Protein AF-A0A5C6Y925-F1 (afdb_monomer_lite)

Radius of gyration: 19.57 Å; chains: 1; bounding box: 47×39×57 Å

Structure (mmCIF, N/CA/C/O backbone):
data_AF-A0A5C6Y925-F1
#
_entry.id   AF-A0A5C6Y925-F1
#
loop_
_atom_site.group_PDB
_atom_site.id
_atom_site.type_symbol
_atom_site.label_atom_id
_atom_site.label_alt_id
_atom_site.label_comp_id
_atom_site.label_asym_id
_atom_site.label_entity_id
_atom_site.label_seq_id
_atom_site.pdbx_PDB_ins_code
_atom_site.Cartn_x
_atom_site.Cartn_y
_atom_site.Cartn_z
_atom_site.occupancy
_atom_site.B_iso_or_equiv
_atom_site.auth_seq_id
_atom_site.auth_comp_id
_atom_site.auth_asym_id
_atom_site.auth_atom_id
_atom_site.pdbx_PDB_model_num
ATOM 1 N N . MET A 1 1 ? 27.849 8.949 12.635 1.00 34.44 1 MET A N 1
ATOM 2 C CA . MET A 1 1 ? 26.611 9.056 13.435 1.00 34.44 1 MET A CA 1
ATOM 3 C C . MET A 1 1 ? 25.754 7.867 13.040 1.00 34.44 1 MET A C 1
ATOM 5 O O . MET A 1 1 ? 25.429 7.765 11.866 1.00 34.44 1 MET A O 1
ATOM 9 N N . ILE A 1 2 ? 25.507 6.914 13.940 1.00 34.34 2 ILE A N 1
ATOM 10 C CA . ILE A 1 2 ? 24.530 5.847 13.673 1.00 34.34 2 ILE A CA 1
ATOM 11 C C . ILE A 1 2 ? 23.172 6.556 13.654 1.00 34.34 2 ILE A C 1
ATOM 13 O O . ILE A 1 2 ? 22.885 7.240 14.639 1.00 34.34 2 ILE A O 1
ATOM 17 N N . PRO A 1 3 ? 22.381 6.500 12.568 1.00 40.44 3 PRO A N 1
ATOM 18 C CA . PRO A 1 3 ? 21.061 7.107 12.570 1.00 40.44 3 PRO A CA 1
ATOM 19 C C . PRO A 1 3 ? 20.271 6.471 13.708 1.00 40.44 3 PRO A C 1
ATOM 21 O O . PRO A 1 3 ? 20.104 5.251 13.744 1.00 40.44 3 PRO A O 1
ATOM 24 N N . THR A 1 4 ? 19.841 7.276 14.674 1.00 45.25 4 THR A N 1
ATOM 25 C CA . THR A 1 4 ? 18.866 6.835 15.662 1.00 45.25 4 THR A CA 1
ATOM 26 C C . THR A 1 4 ? 17.659 6.350 14.870 1.00 45.25 4 THR A C 1
ATOM 28 O O . THR A 1 4 ? 17.092 7.132 14.108 1.00 45.25 4 THR A O 1
ATOM 31 N N . LEU A 1 5 ? 17.312 5.065 14.988 1.00 54.81 5 LEU A N 1
ATOM 32 C CA . LEU A 1 5 ? 16.073 4.535 14.424 1.00 54.81 5 LEU A CA 1
ATOM 33 C C . LEU A 1 5 ? 14.945 5.476 14.853 1.00 54.81 5 LEU A C 1
ATOM 35 O O . LEU A 1 5 ? 14.727 5.663 16.053 1.00 54.81 5 LEU A O 1
ATOM 39 N N . LEU A 1 6 ? 14.298 6.123 13.883 1.00 67.50 6 LEU A N 1
ATOM 40 C CA . LEU A 1 6 ? 13.133 6.960 14.137 1.00 67.50 6 LEU A CA 1
ATOM 41 C C . LEU A 1 6 ? 12.080 6.068 14.791 1.00 67.50 6 LEU A C 1
ATOM 43 O O . LEU A 1 6 ? 11.523 5.171 14.166 1.00 67.50 6 LEU A O 1
ATOM 47 N N . HIS A 1 7 ? 11.880 6.264 16.090 1.00 86.12 7 HIS A N 1
ATOM 48 C CA . HIS A 1 7 ? 10.881 5.533 16.846 1.00 86.12 7 HIS A CA 1
ATOM 49 C C . HIS A 1 7 ? 9.518 6.158 16.556 1.00 86.12 7 HIS A C 1
ATOM 51 O O . HIS A 1 7 ? 9.318 7.353 16.804 1.00 86.12 7 HIS A O 1
ATOM 57 N N . PHE A 1 8 ? 8.569 5.365 16.061 1.00 94.44 8 PHE A N 1
ATOM 58 C CA . PHE A 1 8 ? 7.214 5.847 15.837 1.00 94.44 8 PHE A CA 1
ATOM 59 C C . PHE A 1 8 ? 6.566 6.182 17.186 1.00 94.44 8 PHE A C 1
ATOM 61 O O . PHE A 1 8 ? 6.476 5.352 18.093 1.00 94.44 8 PHE A O 1
ATOM 68 N N . LYS A 1 9 ? 6.139 7.431 17.364 1.00 96.94 9 LYS A N 1
ATOM 69 C CA . LYS A 1 9 ? 5.464 7.887 18.578 1.00 96.94 9 LYS A CA 1
ATOM 70 C C . LYS A 1 9 ? 3.968 7.684 18.400 1.00 96.94 9 LYS A C 1
ATOM 72 O O . LYS A 1 9 ? 3.290 8.518 17.803 1.00 96.94 9 LYS A O 1
ATOM 77 N N . GLU A 1 10 ? 3.445 6.587 18.931 1.00 98.00 10 GLU A N 1
ATOM 78 C CA . GLU A 1 10 ? 1.999 6.382 18.956 1.00 98.00 10 GLU A CA 1
ATOM 79 C C . GLU A 1 10 ? 1.272 7.468 19.757 1.00 98.00 10 GLU A C 1
ATOM 81 O O . GLU A 1 10 ? 1.785 8.018 20.734 1.00 98.00 10 GLU A O 1
ATOM 86 N N . THR A 1 11 ? 0.021 7.718 19.382 1.00 98.25 11 THR A N 1
ATOM 87 C CA . THR A 1 11 ? -0.899 8.603 20.098 1.00 98.25 11 THR A CA 1
ATOM 88 C C . THR A 1 11 ? -2.202 7.871 20.410 1.00 98.25 11 THR A C 1
ATOM 90 O O . THR A 1 11 ? -2.318 6.651 20.248 1.00 98.25 11 THR A O 1
ATOM 93 N N . LYS A 1 12 ? -3.214 8.606 20.886 1.00 97.81 12 LYS A N 1
ATOM 94 C CA . LYS A 1 12 ? -4.564 8.062 21.053 1.00 97.81 12 LYS A CA 1
ATOM 95 C C . LYS A 1 12 ? -5.137 7.570 19.724 1.00 97.81 12 LYS A C 1
ATOM 97 O O . LYS A 1 12 ? -5.716 6.498 19.699 1.00 97.81 12 LYS A O 1
ATOM 102 N N . PHE A 1 13 ? -4.995 8.329 18.641 1.00 98.38 13 PHE A N 1
ATOM 103 C CA . PHE A 1 13 ? -5.657 8.006 17.374 1.00 98.38 13 PHE A CA 1
ATOM 104 C C . PHE A 1 13 ? -4.731 7.404 16.326 1.00 98.38 13 PHE A C 1
ATOM 106 O O . PHE A 1 13 ? -5.233 6.800 15.386 1.00 98.38 13 PHE A O 1
ATOM 113 N N . VAL A 1 14 ? -3.416 7.536 16.479 1.00 98.50 14 VAL A N 1
ATOM 114 C CA . VAL A 1 14 ? -2.447 7.018 15.514 1.00 98.50 14 VAL A CA 1
ATOM 115 C C . VAL A 1 14 ? -1.598 5.938 16.163 1.00 98.50 14 VAL A C 1
ATOM 117 O O . VAL A 1 14 ? -0.964 6.166 17.194 1.00 98.50 14 VAL A O 1
ATOM 120 N N . LYS A 1 15 ? -1.610 4.758 15.550 1.00 98.44 15 LYS A N 1
ATOM 121 C CA . LYS A 1 15 ? -0.908 3.549 15.979 1.00 98.44 15 LYS A CA 1
ATOM 122 C C . LYS A 1 15 ? 0.076 3.098 14.917 1.00 98.44 15 LYS A C 1
ATOM 124 O O . LYS A 1 15 ? -0.128 3.389 13.740 1.00 98.44 15 LYS A O 1
ATOM 129 N N . GLU A 1 16 ? 1.106 2.378 15.328 1.00 98.12 16 GLU A N 1
ATOM 130 C CA . GLU A 1 16 ? 1.994 1.680 14.407 1.00 98.12 16 GLU A CA 1
ATOM 131 C C . GLU A 1 16 ? 1.624 0.198 14.396 1.00 98.12 16 GLU A C 1
ATOM 133 O O . GLU A 1 16 ? 1.417 -0.416 15.442 1.00 98.12 16 GLU A O 1
ATOM 138 N N . LEU A 1 17 ? 1.539 -0.392 13.207 1.00 98.25 17 LEU A N 1
ATOM 139 C CA . LEU A 1 17 ? 1.464 -1.837 13.064 1.00 98.25 17 LEU A CA 1
ATOM 140 C C . LEU A 1 17 ? 2.644 -2.306 12.225 1.00 98.25 17 LEU A C 1
ATOM 142 O O . LEU A 1 17 ? 2.700 -2.023 11.034 1.00 98.25 17 LEU A O 1
ATOM 146 N N . LYS A 1 18 ? 3.546 -3.058 12.854 1.00 97.50 18 LYS A N 1
ATOM 147 C CA . LYS A 1 18 ? 4.610 -3.803 12.177 1.00 97.50 18 LYS A CA 1
ATOM 148 C C . LYS A 1 18 ? 4.251 -5.277 12.191 1.00 97.50 18 LYS A C 1
ATOM 150 O O . LYS A 1 18 ? 4.294 -5.906 13.249 1.00 97.50 18 LYS A O 1
ATOM 155 N N . ALA A 1 19 ? 3.843 -5.821 11.052 1.00 98.06 19 ALA A N 1
ATOM 156 C CA . ALA A 1 19 ? 3.494 -7.230 10.927 1.00 98.06 19 ALA A CA 1
ATOM 157 C C . ALA A 1 19 ? 4.725 -8.029 10.485 1.00 98.06 19 ALA A C 1
ATOM 159 O O . ALA A 1 19 ? 5.179 -7.831 9.360 1.00 98.06 19 ALA A O 1
ATOM 160 N N . PRO A 1 20 ? 5.274 -8.940 11.309 1.00 98.38 20 PRO A N 1
ATOM 161 C CA . PRO A 1 20 ? 6.302 -9.865 10.848 1.00 98.38 20 PRO A CA 1
ATOM 162 C C . PRO A 1 20 ? 5.788 -10.690 9.671 1.00 98.38 20 PRO A C 1
ATOM 164 O O . PRO A 1 20 ? 4.695 -11.251 9.745 1.00 98.38 20 PRO A O 1
ATOM 167 N N . SER A 1 21 ? 6.586 -10.773 8.609 1.00 98.50 21 SER A N 1
ATOM 168 C CA . SER A 1 21 ? 6.225 -11.495 7.393 1.00 98.50 21 SER A CA 1
ATOM 169 C C . SER A 1 21 ? 7.104 -12.722 7.220 1.00 98.50 21 SER A C 1
ATOM 171 O O . SER A 1 21 ? 8.317 -12.602 7.028 1.00 98.50 21 SER A O 1
ATOM 173 N N . ALA A 1 22 ? 6.513 -13.915 7.293 1.00 98.62 22 ALA A N 1
ATOM 174 C CA . ALA A 1 22 ? 7.254 -15.160 7.118 1.00 98.62 22 ALA A CA 1
ATOM 175 C C . ALA A 1 22 ? 7.680 -15.333 5.654 1.00 98.62 22 ALA A C 1
ATOM 177 O O . ALA A 1 22 ? 8.840 -15.651 5.387 1.00 98.62 22 ALA A O 1
ATOM 178 N N . SER A 1 23 ? 6.768 -15.050 4.721 1.00 98.31 23 SER A N 1
ATOM 179 C CA . SER A 1 23 ? 7.007 -15.119 3.277 1.00 98.31 23 SER A CA 1
ATOM 180 C C . SER A 1 23 ? 8.121 -14.169 2.813 1.00 98.31 23 SER A C 1
ATOM 182 O O . SER A 1 23 ? 9.070 -14.610 2.158 1.00 98.31 23 SER A O 1
ATOM 184 N N . LEU A 1 24 ? 8.091 -12.892 3.218 1.00 98.25 24 LEU A N 1
ATOM 185 C CA . LEU A 1 24 ? 9.171 -11.951 2.901 1.00 98.25 24 LEU A CA 1
ATOM 186 C C . LEU A 1 24 ? 10.465 -12.315 3.628 1.00 98.25 24 LEU A C 1
ATOM 188 O O . LEU A 1 24 ? 11.538 -12.209 3.036 1.00 98.25 24 LEU A O 1
ATOM 192 N N . SER A 1 25 ? 10.396 -12.771 4.884 1.00 98.44 25 SER A N 1
ATOM 193 C CA . SER A 1 25 ? 11.609 -13.143 5.622 1.00 98.44 25 SER A CA 1
ATOM 194 C C . SER A 1 25 ? 12.330 -14.330 4.986 1.00 98.44 25 SER A C 1
ATOM 196 O O . SER A 1 25 ? 13.559 -14.345 4.914 1.00 98.44 25 SER A O 1
ATOM 198 N N . GLN A 1 26 ? 11.574 -15.314 4.495 1.00 98.31 26 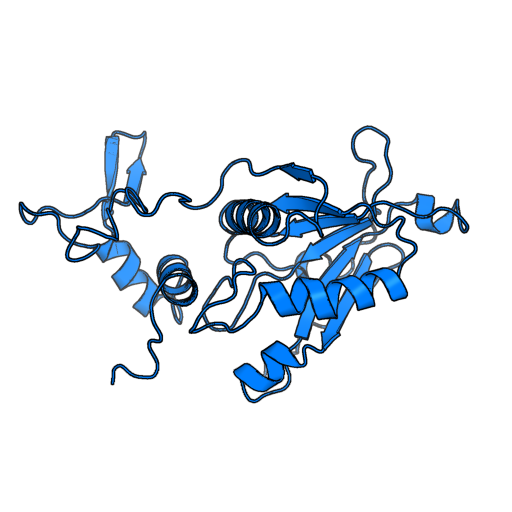GLN A N 1
ATOM 199 C CA . GLN A 1 26 ? 12.115 -16.455 3.766 1.00 98.31 26 GLN A CA 1
ATOM 200 C C . GLN A 1 26 ? 12.775 -16.014 2.457 1.00 98.31 26 GLN A C 1
ATOM 202 O O . GLN A 1 26 ? 13.893 -16.441 2.168 1.00 98.31 26 GLN A O 1
ATOM 207 N N . PHE A 1 27 ? 12.110 -15.146 1.690 1.00 97.25 27 PHE A N 1
ATOM 208 C CA . PHE A 1 27 ? 12.634 -14.631 0.426 1.00 97.25 27 PHE A CA 1
ATOM 209 C C . PHE A 1 27 ? 13.934 -13.834 0.630 1.00 97.25 27 PHE A C 1
ATOM 211 O O . PHE A 1 27 ? 14.950 -14.115 -0.005 1.00 97.25 27 PHE A O 1
ATOM 218 N N . HIS A 1 28 ? 13.934 -12.887 1.573 1.00 95.94 28 HIS A N 1
ATOM 219 C CA . HIS A 1 28 ? 15.063 -11.982 1.830 1.00 95.94 28 HIS A CA 1
ATOM 220 C C . HIS A 1 28 ? 16.149 -12.577 2.737 1.00 95.94 28 HIS A C 1
ATOM 222 O O . HIS A 1 28 ? 17.182 -11.941 2.953 1.00 95.94 28 HIS A O 1
ATOM 228 N N . LYS A 1 29 ? 15.931 -13.779 3.292 1.00 97.38 29 LYS A N 1
ATOM 229 C CA . LYS A 1 29 ? 16.828 -14.467 4.244 1.00 97.38 29 LYS A CA 1
ATOM 230 C C . LYS A 1 29 ? 17.205 -13.610 5.461 1.00 97.38 29 LYS A C 1
ATOM 232 O O . LYS A 1 29 ? 18.296 -13.738 6.016 1.00 97.38 29 LYS A O 1
ATOM 237 N N . LYS A 1 30 ? 16.301 -12.727 5.878 1.00 96.75 30 LYS A N 1
ATOM 238 C CA . LYS A 1 30 ? 16.427 -11.859 7.056 1.00 96.75 30 LYS A CA 1
ATOM 239 C C . LYS A 1 30 ? 15.032 -11.540 7.592 1.00 96.75 30 LYS A C 1
ATOM 241 O O . LYS A 1 30 ? 14.090 -11.602 6.811 1.00 96.75 30 LYS A O 1
ATOM 246 N N . PRO A 1 31 ? 14.869 -11.182 8.875 1.00 97.88 31 PRO A N 1
ATOM 247 C CA . PRO A 1 31 ? 13.576 -10.745 9.387 1.00 97.88 31 PRO A CA 1
ATOM 248 C C . PRO A 1 31 ? 13.039 -9.550 8.593 1.00 97.88 31 PRO A C 1
ATOM 250 O O . PRO A 1 31 ? 13.728 -8.540 8.447 1.00 97.88 31 PRO A O 1
ATOM 253 N N . MET A 1 32 ? 11.816 -9.687 8.092 1.00 97.94 32 MET A N 1
ATOM 254 C CA . MET A 1 32 ? 11.089 -8.673 7.335 1.00 97.94 32 MET A CA 1
ATOM 255 C C . MET A 1 32 ? 9.727 -8.422 7.973 1.00 97.94 32 MET A C 1
ATOM 257 O O . MET A 1 32 ? 9.126 -9.319 8.574 1.00 97.94 32 MET A O 1
ATOM 261 N N . THR A 1 33 ? 9.226 -7.205 7.803 1.00 97.62 33 THR A N 1
ATOM 262 C CA . THR A 1 33 ? 7.894 -6.799 8.240 1.00 97.62 33 THR A CA 1
ATOM 263 C C . THR A 1 33 ? 7.164 -6.061 7.124 1.00 97.62 33 THR A C 1
ATOM 265 O O . THR A 1 33 ? 7.788 -5.502 6.222 1.00 97.62 33 THR A O 1
ATOM 268 N N . VAL A 1 34 ? 5.835 -6.082 7.193 1.00 98.06 34 VAL A N 1
ATOM 269 C CA . VAL A 1 34 ? 4.962 -5.139 6.491 1.00 98.06 34 VAL A CA 1
ATOM 270 C C . VAL A 1 34 ? 4.497 -4.121 7.523 1.00 98.06 34 VAL A C 1
ATOM 272 O O . VAL A 1 34 ? 3.875 -4.490 8.525 1.00 98.06 34 VAL A O 1
ATOM 275 N N . ASP A 1 35 ? 4.818 -2.855 7.287 1.00 97.31 35 ASP A N 1
ATOM 276 C CA . ASP A 1 35 ? 4.634 -1.783 8.259 1.00 97.31 35 ASP A CA 1
ATOM 277 C C . ASP A 1 35 ? 3.528 -0.814 7.815 1.00 97.31 35 ASP A C 1
ATOM 279 O O . ASP A 1 35 ? 3.270 -0.625 6.624 1.00 97.31 35 ASP A O 1
ATOM 283 N N . ALA A 1 36 ? 2.841 -0.205 8.783 1.00 98.31 36 ALA A N 1
ATOM 284 C CA . ALA A 1 36 ? 1.812 0.791 8.515 1.00 98.31 36 ALA A CA 1
ATOM 285 C C . ALA A 1 36 ? 1.555 1.731 9.698 1.00 98.31 36 ALA A C 1
ATOM 287 O O . ALA A 1 36 ? 1.664 1.343 10.865 1.00 98.31 36 ALA A O 1
ATOM 288 N N . ALA A 1 37 ? 1.066 2.936 9.390 1.00 98.44 37 ALA A N 1
ATOM 289 C CA . ALA A 1 37 ? 0.350 3.765 10.358 1.00 98.44 37 ALA A CA 1
ATOM 290 C C . ALA A 1 37 ? -1.149 3.437 10.316 1.00 98.44 37 ALA A C 1
ATOM 292 O O . ALA A 1 37 ? -1.773 3.462 9.255 1.00 98.44 37 ALA A O 1
ATOM 293 N N . VAL A 1 38 ? -1.755 3.194 11.476 1.00 98.75 38 VAL A N 1
ATOM 294 C CA . VAL A 1 38 ? -3.198 2.978 11.630 1.00 98.75 38 VAL A CA 1
ATOM 295 C C . VAL A 1 38 ? -3.813 4.204 12.298 1.00 98.75 38 VAL A C 1
ATOM 297 O O . VAL A 1 38 ? -3.539 4.496 13.461 1.00 98.75 38 VAL A O 1
ATOM 300 N N . ILE A 1 39 ? -4.654 4.929 11.562 1.00 98.62 39 ILE A N 1
ATOM 301 C CA . ILE A 1 39 ? -5.323 6.149 12.008 1.00 98.62 39 ILE A CA 1
ATOM 302 C C . ILE A 1 39 ? -6.792 5.835 12.289 1.00 98.62 39 ILE A C 1
ATOM 304 O O . ILE A 1 39 ? -7.583 5.513 11.396 1.00 98.62 39 ILE A O 1
ATOM 308 N N . LEU A 1 40 ? -7.158 5.949 13.559 1.00 98.62 40 LEU A N 1
ATOM 309 C CA . LEU A 1 40 ? -8.472 5.615 14.080 1.00 98.62 40 LEU A CA 1
ATOM 310 C C . LEU A 1 40 ? -9.429 6.811 13.968 1.00 98.62 40 LEU A C 1
ATOM 312 O O . LEU A 1 40 ? -9.032 7.952 14.231 1.00 98.62 40 LEU A O 1
ATOM 316 N N . PRO A 1 41 ? -10.705 6.577 13.620 1.00 98.06 41 PRO A N 1
ATOM 317 C CA . PRO A 1 41 ? -11.727 7.611 13.693 1.00 98.06 41 PRO A CA 1
ATOM 318 C C . PRO A 1 41 ? -12.058 7.928 15.160 1.00 98.06 41 PRO A C 1
ATOM 320 O O . PRO A 1 41 ? -11.861 7.093 16.050 1.00 98.06 41 PRO A O 1
ATOM 323 N N . LYS A 1 42 ? -12.610 9.116 15.438 1.00 97.19 42 LYS A N 1
ATOM 324 C CA . LYS A 1 42 ? -12.990 9.507 16.813 1.00 97.19 42 LYS A CA 1
ATOM 325 C C . LYS A 1 42 ? -13.991 8.523 17.436 1.00 97.19 42 LYS A C 1
ATOM 327 O O . LYS A 1 42 ? -13.908 8.209 18.625 1.00 97.19 42 LYS A O 1
ATOM 332 N N . GLU A 1 43 ? -14.867 7.973 16.597 1.00 97.25 43 GLU A N 1
ATOM 333 C CA . GLU A 1 43 ? -15.909 7.004 16.921 1.00 97.25 43 GLU A CA 1
ATOM 334 C C . GLU A 1 43 ? -15.331 5.695 17.460 1.00 97.25 43 GLU A C 1
ATOM 336 O O . GLU A 1 43 ? -16.001 4.986 18.206 1.00 97.25 43 GLU A O 1
ATOM 341 N N . TYR A 1 44 ? -14.057 5.395 17.184 1.00 98.06 44 TYR A N 1
ATOM 342 C CA . TYR A 1 44 ? -13.385 4.241 17.774 1.00 98.06 44 TYR A CA 1
ATOM 343 C C . TYR A 1 44 ? -13.331 4.314 19.310 1.00 98.06 44 TYR A C 1
ATOM 345 O O . TYR A 1 44 ? -13.248 3.284 19.973 1.00 98.06 44 TYR A O 1
ATOM 353 N N . TYR A 1 45 ? -13.402 5.501 19.911 1.00 97.31 45 TYR A N 1
ATOM 354 C CA . TYR A 1 45 ? -13.408 5.641 21.371 1.00 97.31 45 TYR A CA 1
ATOM 355 C C . TYR A 1 45 ? -14.783 5.982 21.941 1.00 97.31 45 TYR A C 1
ATOM 357 O O . TYR A 1 45 ? -15.061 5.619 23.080 1.00 97.31 45 TYR A O 1
ATOM 365 N N . THR A 1 46 ? -15.651 6.642 21.172 1.00 97.31 46 THR A N 1
ATOM 366 C CA . THR A 1 46 ? -17.011 6.975 21.626 1.00 97.31 46 THR A CA 1
ATOM 367 C C . THR A 1 46 ? -18.016 5.844 21.385 1.00 97.31 46 THR A C 1
ATOM 369 O O . THR A 1 46 ? -19.035 5.791 22.064 1.00 97.31 46 THR A O 1
ATOM 372 N N . GLU A 1 47 ? -17.729 4.908 20.471 1.00 97.31 47 GLU A N 1
ATOM 373 C CA . GLU A 1 47 ? -18.602 3.784 20.101 1.00 97.31 47 GLU A CA 1
ATOM 374 C C . GLU A 1 47 ? -17.853 2.435 20.239 1.00 97.31 47 GLU A C 1
ATOM 376 O O . GLU A 1 47 ? -17.470 1.805 19.247 1.00 97.31 47 GLU A O 1
ATOM 381 N N . PRO A 1 48 ? -17.629 1.933 21.470 1.00 96.31 48 PRO A N 1
ATOM 382 C CA . PRO A 1 48 ? -16.691 0.833 21.737 1.00 96.31 48 PRO A CA 1
ATOM 383 C C . PRO A 1 48 ? -17.100 -0.524 21.142 1.00 96.31 48 PRO A C 1
ATOM 385 O O . PRO A 1 48 ? -16.257 -1.406 20.995 1.00 96.31 48 PRO A O 1
ATOM 388 N N . LYS A 1 49 ? -18.379 -0.707 20.790 1.00 97.81 49 LYS A N 1
ATOM 389 C CA . LYS A 1 49 ? -18.887 -1.930 20.142 1.00 97.81 49 LYS A CA 1
ATOM 390 C C . LYS A 1 49 ? -18.892 -1.847 18.615 1.00 97.81 49 LYS A C 1
ATOM 392 O O . LYS A 1 49 ? -19.073 -2.872 17.960 1.00 97.81 49 LYS A O 1
ATOM 397 N N . ARG A 1 50 ? -18.723 -0.652 18.040 1.00 97.94 50 ARG A N 1
ATOM 398 C CA . ARG A 1 50 ? -18.761 -0.476 16.590 1.00 97.94 50 ARG A CA 1
ATOM 399 C C . ARG A 1 50 ? -17.520 -1.086 15.949 1.00 97.94 50 ARG A C 1
ATOM 401 O O . ARG A 1 50 ? -16.404 -0.966 16.464 1.00 97.94 50 ARG A O 1
ATOM 408 N N . LYS A 1 51 ? -17.764 -1.732 14.813 1.00 98.38 51 LYS A N 1
ATOM 409 C CA . LYS A 1 51 ? -16.767 -2.223 13.866 1.00 98.38 51 LYS A CA 1
ATOM 410 C C . LYS A 1 51 ? -16.741 -1.295 12.652 1.00 98.38 51 LYS A C 1
ATOM 412 O O . LYS A 1 51 ? -17.793 -0.807 12.238 1.00 98.38 51 LYS A O 1
ATOM 417 N N . PHE A 1 52 ? -15.559 -1.055 12.101 1.00 98.38 52 PHE A N 1
ATOM 418 C CA . PHE A 1 52 ? -15.331 -0.051 11.061 1.00 98.38 52 PHE A CA 1
ATOM 419 C C . PHE A 1 52 ? -14.801 -0.689 9.771 1.00 98.38 52 PHE A C 1
ATOM 421 O O . PHE A 1 52 ? -14.069 -1.676 9.850 1.00 98.38 52 PHE A O 1
ATOM 428 N N . PRO A 1 53 ? -15.130 -0.143 8.590 1.00 97.75 53 PRO A N 1
ATOM 429 C CA . PRO A 1 53 ? -14.418 -0.493 7.366 1.00 97.75 53 PRO A CA 1
ATOM 430 C C . PRO A 1 53 ? -12.972 0.011 7.427 1.00 97.75 53 PRO A C 1
ATOM 432 O O . PRO A 1 53 ? -12.649 0.942 8.180 1.00 97.75 53 PRO A O 1
ATOM 435 N N . ILE A 1 54 ? -12.119 -0.598 6.612 1.00 98.44 54 ILE A N 1
ATOM 436 C CA . ILE A 1 54 ? -10.710 -0.244 6.473 1.00 98.44 54 ILE A CA 1
ATOM 437 C C . ILE A 1 54 ? -10.518 0.482 5.146 1.00 98.44 54 ILE A C 1
ATOM 439 O O . ILE A 1 54 ? -10.950 -0.008 4.107 1.00 98.44 54 ILE A O 1
ATOM 443 N N . LEU A 1 55 ? -9.848 1.630 5.179 1.00 97.94 55 LEU A N 1
ATOM 444 C CA . LEU A 1 55 ? -9.328 2.310 4.000 1.00 97.94 55 LEU A CA 1
ATOM 445 C C . LEU A 1 55 ? -7.810 2.158 3.975 1.00 97.94 55 LEU A C 1
ATOM 447 O O . LEU A 1 55 ? -7.115 2.828 4.740 1.00 97.94 55 LEU A O 1
ATOM 451 N N . PHE A 1 56 ? -7.301 1.317 3.085 1.00 98.25 56 PHE A N 1
ATOM 452 C CA . PHE A 1 56 ? -5.877 1.262 2.792 1.00 98.25 56 PHE A CA 1
ATOM 453 C C . PHE A 1 56 ? -5.497 2.447 1.907 1.00 98.25 56 PHE A C 1
ATOM 455 O O . PHE A 1 56 ? -6.123 2.703 0.878 1.00 98.25 56 PHE A O 1
ATOM 462 N N . THR A 1 57 ? -4.486 3.188 2.343 1.00 97.19 57 THR A N 1
ATOM 463 C CA . THR A 1 57 ? -3.883 4.305 1.622 1.00 97.19 57 THR A CA 1
ATOM 464 C C . THR A 1 57 ? -2.424 3.971 1.351 1.00 97.19 57 THR A C 1
ATOM 466 O O . THR A 1 57 ? -1.694 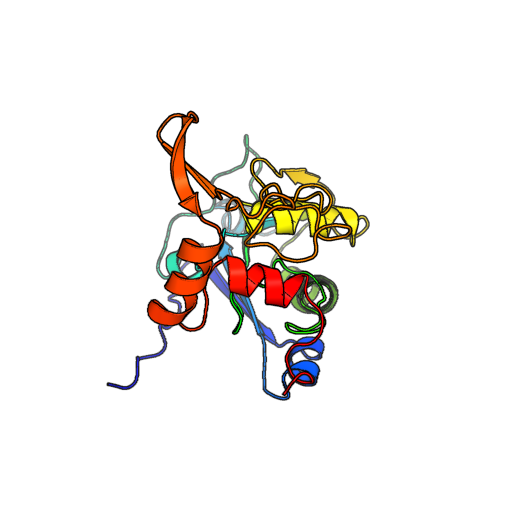3.654 2.288 1.00 97.19 57 THR A O 1
ATOM 469 N N . ILE A 1 58 ? -2.006 4.035 0.090 1.00 96.12 58 ILE A N 1
ATOM 470 C CA . ILE A 1 58 ? -0.628 3.744 -0.322 1.00 96.12 58 ILE A CA 1
ATOM 471 C C . ILE A 1 58 ? -0.030 5.015 -0.934 1.00 96.12 58 ILE A C 1
ATOM 473 O O . ILE A 1 58 ? -0.656 5.660 -1.777 1.00 96.12 58 ILE A O 1
ATOM 477 N N . SER A 1 59 ? 1.164 5.411 -0.495 1.00 92.00 59 SER A N 1
ATOM 478 C CA . SER A 1 59 ? 1.891 6.539 -1.084 1.00 92.00 59 SER A CA 1
ATOM 479 C C . SER A 1 59 ? 2.392 6.263 -2.495 1.00 92.00 59 SER A C 1
ATOM 481 O O . SER A 1 59 ? 2.509 5.121 -2.915 1.00 92.00 59 SER A O 1
ATOM 483 N N . GLY A 1 60 ? 2.776 7.327 -3.200 1.00 90.75 60 GLY A N 1
ATOM 484 C CA . GLY A 1 60 ? 3.718 7.192 -4.308 1.00 90.75 60 GLY A CA 1
ATOM 485 C C . GLY A 1 60 ? 5.119 6.817 -3.820 1.00 90.75 60 GLY A C 1
ATOM 486 O O . GLY A 1 60 ? 5.385 6.761 -2.614 1.00 90.75 60 GLY A O 1
ATOM 487 N N . TYR A 1 61 ? 6.021 6.606 -4.775 1.00 88.06 61 TYR A N 1
ATOM 488 C CA . TYR A 1 61 ? 7.441 6.394 -4.516 1.00 88.06 61 TYR A CA 1
ATOM 489 C C . TYR A 1 61 ? 8.014 7.445 -3.538 1.00 88.06 61 TYR A C 1
ATOM 491 O O . TYR A 1 61 ? 7.759 8.643 -3.679 1.00 88.06 61 TYR A O 1
ATOM 499 N N . GLY A 1 62 ? 8.764 6.989 -2.529 1.00 85.94 62 GLY A N 1
ATOM 500 C CA . GLY A 1 62 ? 9.403 7.838 -1.515 1.00 85.94 62 GLY A CA 1
ATOM 501 C C . GLY A 1 62 ? 8.481 8.367 -0.408 1.00 85.94 62 GLY A C 1
ATOM 502 O O . GLY A 1 62 ? 8.944 9.086 0.477 1.00 85.94 62 GLY A O 1
ATOM 503 N N . GLY A 1 63 ? 7.184 8.045 -0.425 1.00 88.44 63 GLY A N 1
ATOM 504 C CA . GLY A 1 63 ? 6.300 8.357 0.697 1.00 88.44 63 GLY A CA 1
ATOM 505 C C . GLY A 1 63 ? 6.526 7.419 1.880 1.00 88.44 63 GLY A C 1
ATOM 506 O O . GLY A 1 63 ? 6.830 6.252 1.691 1.00 88.44 63 GLY A O 1
ATOM 507 N N . ASP A 1 64 ? 6.363 7.926 3.100 1.00 90.38 64 ASP A N 1
ATOM 508 C CA . ASP A 1 64 ? 6.697 7.204 4.332 1.00 90.38 64 ASP A CA 1
ATOM 509 C C . ASP A 1 64 ? 5.571 7.357 5.363 1.00 90.38 64 ASP A C 1
ATOM 511 O O . ASP A 1 64 ? 5.122 8.473 5.654 1.00 90.38 64 ASP A O 1
ATOM 515 N N . TYR A 1 65 ? 5.111 6.237 5.929 1.00 94.19 65 TYR A N 1
ATOM 516 C CA . TYR A 1 65 ? 4.080 6.213 6.967 1.00 94.19 65 TYR A CA 1
ATOM 517 C C . TYR A 1 65 ? 4.537 6.886 8.273 1.00 94.19 65 TYR A C 1
ATOM 519 O O . TYR A 1 65 ? 3.695 7.390 9.025 1.00 94.19 65 TYR A O 1
ATOM 527 N N . GLN A 1 66 ? 5.850 6.975 8.525 1.00 94.44 66 GLN A N 1
ATOM 528 C CA . GLN A 1 66 ? 6.437 7.643 9.693 1.00 94.44 66 GLN A CA 1
ATOM 529 C C . GLN A 1 66 ? 6.034 9.116 9.798 1.00 94.44 66 GLN A C 1
ATOM 531 O O . GLN A 1 66 ? 6.029 9.673 10.895 1.00 94.44 66 GLN A O 1
ATOM 536 N N . ARG A 1 67 ? 5.586 9.747 8.701 1.00 93.69 67 ARG A N 1
ATOM 537 C CA . ARG A 1 67 ? 5.006 11.103 8.716 1.00 93.69 67 ARG A CA 1
ATOM 538 C C . ARG A 1 67 ? 3.826 11.269 9.683 1.00 93.69 67 ARG A C 1
ATOM 540 O O . ARG A 1 67 ? 3.465 12.397 10.011 1.00 93.69 67 ARG A O 1
ATOM 547 N N . TYR A 1 68 ? 3.176 10.172 10.077 1.00 96.00 68 TYR A N 1
ATOM 548 C CA . TYR A 1 68 ? 2.067 10.174 11.033 1.00 96.00 68 TYR A CA 1
ATOM 549 C C . TYR A 1 68 ? 2.521 10.035 12.495 1.00 96.00 68 TYR A C 1
ATOM 551 O O . TYR A 1 68 ? 1.696 10.197 13.395 1.00 96.00 68 TYR A O 1
ATOM 559 N N . SER A 1 69 ? 3.804 9.775 12.750 1.00 96.94 69 SER A N 1
ATOM 560 C CA . SER A 1 69 ? 4.372 9.675 14.096 1.00 96.94 69 SER A CA 1
ATOM 561 C C . SER A 1 69 ? 4.061 10.929 14.922 1.00 96.94 69 SER A C 1
ATOM 563 O O . SER A 1 69 ? 4.276 12.059 14.487 1.00 96.94 69 SER A O 1
ATOM 565 N N . GLY A 1 70 ? 3.511 10.738 16.121 1.00 96.81 70 GLY A N 1
ATOM 566 C CA . GLY A 1 70 ? 3.139 11.813 17.040 1.00 96.81 70 GLY A CA 1
ATOM 567 C C . GLY A 1 70 ? 1.877 12.596 16.664 1.00 96.81 70 GLY A C 1
ATOM 568 O O . GLY A 1 70 ? 1.519 13.519 17.391 1.00 96.81 70 GLY A O 1
ATOM 569 N N . ASN A 1 71 ? 1.185 12.248 15.576 1.00 96.44 71 ASN A N 1
ATOM 570 C CA . ASN A 1 71 ? -0.036 12.936 15.168 1.00 96.44 71 ASN A CA 1
ATOM 571 C C . ASN A 1 71 ? -1.220 12.556 16.076 1.00 96.44 71 ASN A C 1
ATOM 573 O O . ASN A 1 71 ? -1.497 11.380 16.302 1.00 96.44 71 ASN A O 1
ATOM 577 N N . GLU A 1 72 ? -1.934 13.553 16.594 1.00 96.81 72 GLU A N 1
ATOM 578 C CA . GLU A 1 72 ? -3.083 13.381 17.495 1.00 96.81 72 GLU A CA 1
ATOM 579 C C . GLU A 1 72 ? -4.439 13.563 16.795 1.00 96.81 72 GLU A C 1
ATOM 581 O O . GLU A 1 72 ? -5.489 13.479 17.431 1.00 96.81 72 GLU A O 1
ATOM 586 N N . ILE A 1 73 ? -4.442 13.814 15.485 1.00 96.69 73 ILE A N 1
ATOM 587 C CA . ILE A 1 73 ? -5.654 14.072 14.713 1.00 96.69 73 ILE A CA 1
ATOM 588 C C . ILE A 1 73 ? -6.320 12.729 14.357 1.00 96.69 73 ILE A C 1
ATOM 590 O O . ILE A 1 73 ? -5.691 11.894 13.699 1.00 96.69 73 ILE A O 1
ATOM 594 N N . PRO A 1 74 ? -7.588 12.494 14.754 1.00 95.94 74 PRO A N 1
ATOM 595 C CA . PRO A 1 74 ? -8.329 11.308 14.334 1.00 95.94 74 PRO A CA 1
ATOM 596 C C . PRO A 1 74 ? -8.582 11.317 12.827 1.00 95.94 74 PRO A C 1
ATOM 598 O O . PRO A 1 74 ? -8.659 12.376 12.201 1.00 95.94 74 PRO A O 1
ATOM 601 N N . ASN A 1 75 ? -8.794 10.137 12.243 1.00 95.56 75 ASN A N 1
ATOM 602 C CA . ASN A 1 75 ? -9.160 10.065 10.833 1.00 95.56 75 ASN A CA 1
ATOM 603 C C . ASN A 1 75 ? -10.530 10.744 10.623 1.00 95.56 75 ASN A C 1
ATOM 605 O O . ASN A 1 75 ? -11.502 10.340 11.273 1.00 95.56 75 ASN A O 1
ATOM 609 N N . PRO A 1 76 ? -10.641 11.757 9.743 1.00 91.69 76 PRO A N 1
ATOM 610 C CA . PRO A 1 76 ? -11.931 12.350 9.423 1.00 91.69 76 PRO A CA 1
ATOM 611 C C . PRO A 1 76 ? -12.834 11.325 8.726 1.00 91.69 76 PRO A C 1
ATOM 613 O O . PRO A 1 76 ? -12.364 10.438 8.010 1.00 91.69 76 PRO A O 1
ATOM 616 N N . ALA A 1 77 ? -14.143 11.458 8.931 1.00 85.81 77 ALA A N 1
ATOM 617 C CA . ALA A 1 77 ? -15.122 10.609 8.265 1.00 85.81 77 ALA A CA 1
ATOM 618 C C . ALA A 1 77 ? -15.092 10.832 6.742 1.00 85.81 77 ALA A C 1
ATOM 620 O O . ALA A 1 77 ? -15.051 11.971 6.276 1.00 85.81 77 ALA A O 1
ATOM 621 N N . MET A 1 78 ? -15.166 9.749 5.968 1.00 83.25 78 MET A N 1
ATOM 622 C CA . MET A 1 78 ? -15.340 9.815 4.517 1.00 83.25 78 MET A CA 1
ATOM 623 C C . MET A 1 78 ? -16.817 10.031 4.203 1.00 83.25 78 MET A C 1
ATOM 625 O O . MET A 1 78 ? -17.609 9.112 4.397 1.00 83.25 78 MET A O 1
ATOM 629 N N . ASN A 1 79 ? -17.205 11.230 3.759 1.00 77.94 79 ASN A N 1
ATOM 630 C CA . ASN A 1 79 ? -18.606 11.582 3.477 1.00 77.94 79 ASN A CA 1
ATOM 631 C C . ASN A 1 79 ? -19.576 11.095 4.580 1.00 77.94 79 ASN A C 1
ATOM 633 O O . ASN A 1 79 ? -20.592 10.465 4.299 1.00 77.94 79 ASN A O 1
ATOM 637 N N . SER A 1 80 ? -19.225 11.366 5.845 1.00 81.31 80 SER A N 1
ATOM 638 C CA . SER A 1 80 ? -19.953 10.971 7.070 1.00 81.31 80 SER A CA 1
ATOM 639 C C . SER A 1 80 ? -19.787 9.521 7.554 1.00 81.31 80 SER A C 1
ATOM 641 O O . SER A 1 80 ? -20.290 9.190 8.627 1.00 81.31 80 SER A O 1
ATOM 643 N N . ALA A 1 81 ? -19.040 8.665 6.852 1.00 90.12 81 ALA A N 1
ATOM 644 C CA . ALA A 1 81 ? -18.700 7.325 7.328 1.00 90.12 81 ALA A CA 1
ATOM 645 C C . ALA A 1 81 ? -17.328 7.309 8.039 1.00 90.12 81 ALA A C 1
ATOM 647 O O . ALA A 1 81 ? -16.302 7.550 7.395 1.00 90.12 81 ALA A O 1
ATOM 648 N N . PRO A 1 82 ? -17.253 7.022 9.354 1.00 95.88 82 PRO A N 1
ATOM 649 C CA . PRO A 1 82 ? -15.975 6.827 10.029 1.00 95.88 82 PRO A CA 1
ATOM 650 C C . PRO A 1 82 ? -15.325 5.524 9.560 1.00 95.88 82 PRO A C 1
ATOM 652 O O . PRO A 1 82 ? -15.964 4.469 9.541 1.00 95.88 82 PRO A O 1
ATOM 655 N N . VAL A 1 83 ? -14.045 5.599 9.204 1.00 97.69 83 VAL A N 1
ATOM 656 C CA . VAL A 1 83 ? -13.255 4.462 8.713 1.00 97.69 83 VAL A CA 1
ATOM 657 C C . VAL A 1 83 ? -11.919 4.404 9.443 1.00 97.69 83 VAL A C 1
ATOM 659 O O . VAL A 1 83 ? -11.379 5.447 9.826 1.00 97.69 83 VAL A O 1
ATOM 662 N N . ILE A 1 84 ? -11.375 3.202 9.614 1.00 98.62 84 ILE A N 1
ATOM 663 C CA . ILE A 1 84 ? -9.978 3.031 10.022 1.00 98.62 84 ILE A CA 1
ATOM 664 C C . ILE A 1 84 ? -9.131 3.253 8.774 1.00 98.62 84 ILE A C 1
ATOM 666 O O . ILE A 1 84 ? -9.271 2.516 7.801 1.00 98.62 84 ILE A O 1
ATOM 670 N N . LYS A 1 85 ? -8.272 4.270 8.782 1.00 98.50 85 LYS A N 1
ATOM 671 C CA . LYS A 1 85 ? -7.318 4.488 7.692 1.00 98.50 85 LYS A CA 1
ATOM 672 C C . LYS A 1 85 ? -6.024 3.758 8.016 1.00 98.50 85 LYS A C 1
ATOM 674 O O . LYS A 1 85 ? -5.492 3.919 9.110 1.00 98.50 85 LYS A O 1
ATOM 679 N N . VAL A 1 86 ? -5.519 2.983 7.069 1.00 98.50 86 VAL A N 1
ATOM 680 C CA . VAL A 1 86 ? -4.251 2.261 7.179 1.00 98.50 86 VAL A CA 1
ATOM 681 C C . VAL A 1 86 ? -3.335 2.779 6.090 1.00 98.50 86 VAL A C 1
ATOM 683 O O . VAL A 1 86 ? -3.568 2.523 4.913 1.00 98.50 86 VAL A O 1
ATOM 686 N N . TYR A 1 87 ? -2.325 3.545 6.483 1.00 98.12 87 TYR A N 1
ATOM 687 C CA . TYR A 1 87 ? -1.306 4.032 5.569 1.00 98.12 87 TYR A CA 1
ATOM 688 C C . TYR A 1 87 ? -0.188 2.998 5.484 1.00 98.12 87 TYR A C 1
ATOM 690 O O . TYR A 1 87 ? 0.602 2.878 6.421 1.00 98.12 87 TYR A O 1
ATOM 698 N N . LEU A 1 88 ? -0.187 2.225 4.403 1.00 97.56 88 LEU A N 1
ATOM 699 C CA . LEU A 1 88 ? 0.757 1.136 4.175 1.00 97.56 88 LEU A CA 1
ATOM 700 C C . LEU A 1 88 ? 2.121 1.692 3.763 1.00 97.56 88 LEU A C 1
ATOM 702 O O . LEU A 1 88 ? 2.196 2.573 2.905 1.00 97.56 88 LEU A O 1
ATOM 706 N N . ASP A 1 89 ? 3.190 1.145 4.337 1.00 95.31 89 ASP A N 1
ATOM 707 C CA . ASP A 1 89 ? 4.542 1.394 3.854 1.00 95.31 89 ASP A CA 1
ATOM 708 C C . ASP A 1 89 ? 4.765 0.624 2.550 1.00 95.31 89 ASP A C 1
ATOM 710 O O . ASP A 1 89 ? 4.753 -0.607 2.531 1.00 95.31 89 ASP A O 1
ATOM 714 N N . GLY A 1 90 ? 4.904 1.342 1.439 1.00 92.50 90 GLY A N 1
ATOM 715 C CA . GLY A 1 90 ? 5.216 0.745 0.142 1.00 92.50 90 GLY A CA 1
ATOM 716 C C . GLY A 1 90 ? 6.713 0.581 -0.112 1.00 92.50 90 GLY A C 1
ATOM 717 O O . GLY A 1 90 ? 7.087 0.008 -1.137 1.00 92.50 90 GLY A O 1
ATOM 718 N N . ASN A 1 91 ? 7.575 1.084 0.777 1.00 92.75 91 ASN A N 1
ATOM 719 C CA . ASN A 1 91 ? 9.013 1.082 0.552 1.00 92.75 91 ASN A CA 1
ATOM 720 C C . ASN A 1 91 ? 9.636 -0.290 0.824 1.00 92.75 91 ASN A C 1
ATOM 722 O O . ASN A 1 91 ? 9.295 -1.013 1.757 1.00 92.75 91 ASN A O 1
ATOM 726 N N . CYS A 1 92 ? 10.624 -0.624 0.008 1.00 92.00 92 CYS A N 1
ATOM 727 C CA . CYS A 1 92 ? 11.478 -1.791 0.131 1.00 92.00 92 CYS A CA 1
ATOM 728 C C . CYS A 1 92 ? 12.904 -1.423 -0.310 1.00 92.00 92 CYS A C 1
ATOM 730 O O . CYS A 1 92 ? 13.178 -0.298 -0.726 1.00 92.00 92 CYS A O 1
ATOM 732 N N . SER A 1 93 ? 13.853 -2.357 -0.213 1.00 89.69 93 SER A N 1
ATOM 733 C CA . SER A 1 93 ? 15.267 -2.059 -0.491 1.00 89.69 93 SER A CA 1
ATOM 734 C C . SER A 1 93 ? 15.564 -1.617 -1.925 1.00 89.69 93 SER A C 1
ATOM 736 O O . SER A 1 93 ? 16.600 -0.996 -2.132 1.00 89.69 93 SER A O 1
ATOM 738 N N . LEU A 1 94 ? 14.694 -1.948 -2.883 1.00 90.56 94 LEU A N 1
ATOM 739 C CA . LEU A 1 94 ? 14.838 -1.597 -4.300 1.00 90.56 94 LEU A CA 1
ATOM 740 C C . LEU A 1 94 ? 13.850 -0.494 -4.729 1.00 90.56 94 LEU A C 1
ATOM 742 O O . LEU A 1 94 ? 13.549 -0.357 -5.910 1.00 90.56 94 LEU A O 1
ATOM 746 N N . GLY A 1 95 ? 13.311 0.281 -3.780 1.00 92.12 95 GLY A N 1
ATOM 747 C CA . GLY A 1 95 ? 12.370 1.370 -4.053 1.00 92.12 95 GLY A CA 1
ATOM 748 C C . GLY A 1 95 ? 10.958 1.054 -3.566 1.00 92.12 95 GLY A C 1
ATOM 749 O O . GLY A 1 95 ? 10.775 0.673 -2.414 1.00 92.12 95 GLY A O 1
ATOM 750 N N . HIS A 1 96 ? 9.944 1.206 -4.416 1.00 94.31 96 HIS A N 1
ATOM 751 C CA . HIS A 1 96 ? 8.550 0.942 -4.055 1.00 94.31 96 HIS A CA 1
ATOM 752 C C . HIS A 1 96 ? 8.118 -0.463 -4.510 1.00 94.31 96 HIS A C 1
ATOM 754 O O . HIS A 1 96 ? 8.172 -0.771 -5.695 1.00 94.31 96 HIS A O 1
ATOM 760 N N . SER A 1 97 ? 7.649 -1.316 -3.593 1.00 95.00 97 SER A N 1
ATOM 761 C CA . SER A 1 97 ? 7.259 -2.707 -3.902 1.00 95.00 97 SER A CA 1
ATOM 762 C C . SER A 1 97 ? 5.998 -2.814 -4.761 1.00 95.00 97 SER A C 1
ATOM 764 O O . SER A 1 97 ? 5.706 -3.871 -5.320 1.00 95.00 97 SER A O 1
ATOM 766 N N . VAL A 1 98 ? 5.209 -1.732 -4.762 1.00 95.94 98 VAL A N 1
ATOM 767 C CA . VAL A 1 98 ? 3.844 -1.619 -5.301 1.00 95.94 98 VAL A CA 1
ATOM 768 C C . VAL A 1 98 ? 2.907 -2.762 -4.885 1.00 95.94 98 VAL A C 1
ATOM 770 O O . VAL A 1 98 ? 1.910 -3.046 -5.546 1.00 95.94 98 VAL A O 1
ATOM 773 N N . TYR A 1 99 ? 3.252 -3.434 -3.781 1.00 97.25 99 TYR A N 1
ATOM 774 C CA . TYR A 1 99 ? 2.615 -4.653 -3.291 1.00 97.25 99 TYR A CA 1
ATOM 775 C C . TYR A 1 99 ? 2.367 -5.721 -4.371 1.00 97.25 99 TYR A C 1
ATOM 777 O O . TYR A 1 99 ? 1.396 -6.479 -4.308 1.00 97.25 99 TYR A O 1
ATOM 785 N N . ALA A 1 100 ? 3.265 -5.808 -5.353 1.00 96.62 100 ALA A N 1
ATOM 786 C CA . ALA A 1 100 ? 3.282 -6.891 -6.320 1.00 96.62 100 ALA A CA 1
ATOM 787 C C . ALA A 1 100 ? 4.245 -7.996 -5.880 1.00 96.62 100 ALA A C 1
ATOM 789 O O . ALA A 1 100 ? 5.316 -7.739 -5.326 1.00 96.62 100 ALA A O 1
ATOM 790 N N . ASN A 1 101 ? 3.871 -9.243 -6.161 1.00 96.88 101 ASN A N 1
ATOM 791 C CA . ASN A 1 101 ? 4.806 -10.354 -6.062 1.00 96.88 101 ASN A CA 1
ATOM 792 C C . ASN A 1 101 ? 5.760 -10.262 -7.255 1.00 96.88 101 ASN A C 1
ATOM 794 O O . ASN A 1 101 ? 5.310 -10.314 -8.398 1.00 96.88 101 ASN A O 1
ATOM 798 N N . SER A 1 102 ? 7.055 -10.107 -6.992 1.00 95.12 102 SER A N 1
ATOM 799 C CA . SER A 1 102 ? 8.075 -9.968 -8.038 1.00 95.12 102 SER A CA 1
ATOM 800 C C . SER A 1 102 ? 9.307 -10.806 -7.732 1.00 95.12 102 SER A C 1
ATOM 802 O O . SER A 1 102 ? 9.597 -11.115 -6.573 1.00 95.12 102 SER A O 1
ATOM 804 N N . ASP A 1 103 ? 10.056 -11.125 -8.784 1.00 94.25 103 ASP A N 1
ATOM 805 C CA . ASP A 1 103 ? 11.274 -11.931 -8.699 1.00 94.25 103 ASP A CA 1
ATOM 806 C C . ASP A 1 103 ? 12.381 -11.260 -7.873 1.00 94.25 103 ASP A C 1
ATOM 808 O O . ASP A 1 103 ? 13.234 -11.964 -7.335 1.00 94.25 103 ASP A O 1
ATOM 812 N N . ASN A 1 104 ? 12.376 -9.923 -7.761 1.00 94.25 104 ASN A N 1
ATOM 813 C CA . ASN A 1 104 ? 13.405 -9.168 -7.037 1.00 94.25 104 ASN A CA 1
ATOM 814 C C . ASN A 1 104 ? 12.962 -8.715 -5.638 1.00 94.25 104 ASN A C 1
ATOM 816 O O . ASN A 1 104 ? 13.772 -8.729 -4.712 1.00 94.25 104 ASN A O 1
ATOM 820 N N . ASN A 1 105 ? 11.696 -8.314 -5.454 1.00 95.25 105 ASN A N 1
ATOM 821 C CA . ASN A 1 105 ? 11.222 -7.802 -4.159 1.00 95.25 105 ASN A CA 1
ATOM 822 C C . ASN A 1 105 ? 10.567 -8.873 -3.280 1.00 95.25 105 ASN A C 1
ATOM 824 O O . ASN A 1 105 ? 10.396 -8.649 -2.077 1.00 95.25 105 ASN A O 1
ATOM 828 N N . GLY A 1 106 ? 10.227 -10.027 -3.854 1.00 96.25 106 GLY A N 1
ATOM 829 C CA . GLY A 1 106 ? 9.526 -11.103 -3.169 1.00 96.25 106 GLY A CA 1
ATOM 830 C C . GLY A 1 106 ? 8.007 -10.911 -3.151 1.00 96.25 106 GLY A C 1
ATOM 831 O O . GLY A 1 106 ? 7.470 -10.039 -3.842 1.00 96.25 106 GLY A O 1
ATOM 832 N N . PRO A 1 107 ? 7.289 -11.747 -2.384 1.00 97.81 107 PRO A N 1
ATOM 833 C CA . PRO A 1 107 ? 5.835 -11.858 -2.461 1.00 97.81 107 PRO A CA 1
ATOM 834 C C . PRO A 1 107 ? 5.094 -10.809 -1.603 1.00 97.81 107 PRO A C 1
ATOM 836 O O . PRO A 1 107 ? 4.399 -11.149 -0.646 1.00 97.81 107 PRO A O 1
ATOM 839 N N . TRP A 1 108 ? 5.245 -9.516 -1.913 1.00 98.25 108 TRP A N 1
ATOM 840 C CA . TRP A 1 108 ? 4.643 -8.431 -1.117 1.00 98.25 108 TRP A CA 1
ATOM 841 C C . TRP A 1 108 ? 3.110 -8.437 -1.095 1.00 98.25 108 TRP A C 1
ATOM 843 O O . TRP A 1 108 ? 2.514 -8.112 -0.066 1.00 98.25 108 TRP A O 1
ATOM 853 N N . GLY A 1 109 ? 2.463 -8.810 -2.201 1.00 98.19 109 GLY A N 1
ATOM 854 C CA . GLY A 1 109 ? 1.005 -8.917 -2.266 1.00 98.19 109 GLY A CA 1
ATOM 855 C C . GLY A 1 109 ? 0.478 -10.042 -1.374 1.00 98.19 109 GLY A C 1
ATOM 856 O O . GLY A 1 109 ? -0.515 -9.870 -0.659 1.00 98.19 109 GLY A O 1
ATOM 857 N N . ASP A 1 110 ? 1.188 -11.170 -1.329 1.00 98.38 110 ASP A N 1
ATOM 858 C CA . ASP A 1 110 ? 0.820 -12.296 -0.467 1.00 98.38 110 ASP A CA 1
ATOM 859 C C . ASP A 1 110 ? 1.092 -11.973 1.003 1.00 98.38 110 ASP A C 1
ATOM 861 O O . ASP A 1 110 ? 0.240 -12.238 1.850 1.00 98.38 110 ASP A O 1
ATOM 865 N N . ALA A 1 111 ? 2.220 -11.332 1.316 1.00 98.62 111 ALA A N 1
ATOM 866 C CA . ALA A 1 111 ? 2.525 -10.882 2.672 1.00 98.62 111 ALA A CA 1
ATOM 867 C C . ALA A 1 111 ? 1.455 -9.912 3.199 1.00 98.62 111 ALA A C 1
ATOM 869 O O . ALA A 1 111 ? 0.967 -10.052 4.323 1.00 98.62 111 ALA A O 1
ATOM 870 N N . LEU A 1 112 ? 1.007 -8.964 2.368 1.00 98.62 112 LEU A N 1
ATOM 871 C CA . LEU A 1 112 ? -0.087 -8.066 2.731 1.00 98.62 112 LEU A CA 1
ATOM 872 C C . LEU A 1 112 ? -1.380 -8.839 3.016 1.00 98.62 112 LEU A C 1
ATOM 874 O O . LEU A 1 112 ? -2.008 -8.657 4.061 1.00 98.62 112 LEU A O 1
ATOM 878 N N . THR A 1 113 ? -1.796 -9.692 2.084 1.00 98.50 113 THR A N 1
ATOM 879 C CA . THR A 1 113 ? -3.135 -10.295 2.108 1.00 98.50 113 THR A CA 1
ATOM 880 C C . THR A 1 113 ? -3.265 -11.466 3.076 1.00 98.50 113 THR A C 1
ATOM 882 O O . THR A 1 113 ? -4.333 -11.654 3.661 1.00 98.50 113 THR A O 1
ATOM 885 N N . THR A 1 114 ? -2.195 -12.232 3.283 1.00 98.44 114 THR A N 1
ATOM 886 C CA . THR A 1 114 ? -2.215 -13.466 4.084 1.00 98.44 114 THR A CA 1
ATOM 887 C C . THR A 1 114 ? -1.616 -13.306 5.478 1.00 98.44 114 THR A C 1
ATOM 889 O O . THR A 1 114 ? -1.932 -14.104 6.360 1.00 98.44 114 THR A O 1
ATOM 892 N N . GLU A 1 115 ? -0.809 -12.267 5.716 1.00 98.69 115 GLU A N 1
ATOM 893 C CA . GLU A 1 115 ? -0.108 -12.075 6.992 1.00 98.69 115 GLU A CA 1
ATOM 894 C C . GLU A 1 115 ? -0.490 -10.738 7.651 1.00 98.69 115 GLU A C 1
ATOM 896 O O . GLU A 1 115 ? -1.000 -10.726 8.776 1.00 98.69 115 GLU A O 1
ATOM 901 N N . PHE A 1 116 ? -0.325 -9.609 6.949 1.00 98.75 116 PHE A N 1
ATOM 902 C CA . PHE A 1 116 ? -0.592 -8.279 7.513 1.00 98.75 116 PHE A CA 1
ATOM 903 C C . PHE A 1 116 ? -2.082 -8.038 7.792 1.00 98.75 116 PHE A C 1
ATOM 905 O O . PHE A 1 116 ? -2.444 -7.682 8.916 1.00 98.75 116 PHE A O 1
ATOM 912 N N . ILE A 1 117 ? -2.959 -8.225 6.797 1.00 98.69 117 ILE A N 1
ATOM 913 C CA . ILE A 1 117 ? -4.400 -7.947 6.937 1.00 98.69 117 ILE A CA 1
ATOM 914 C C . ILE A 1 117 ? -5.029 -8.780 8.068 1.00 98.69 117 ILE A C 1
ATOM 916 O O . ILE A 1 117 ? -5.713 -8.192 8.908 1.00 98.69 117 ILE A O 1
ATOM 920 N N . PRO A 1 118 ? -4.774 -10.099 8.188 1.00 98.56 118 PRO A N 1
ATOM 921 C CA . PRO A 1 118 ? -5.279 -10.876 9.320 1.00 98.56 118 PRO A CA 1
ATOM 922 C C . PRO A 1 118 ? -4.804 -10.360 10.685 1.00 98.56 118 PRO A C 1
ATOM 924 O O . PRO A 1 118 ? -5.587 -10.322 11.636 1.00 98.56 118 PRO A O 1
ATOM 927 N N . LEU A 1 119 ? -3.542 -9.927 10.801 1.00 98.75 119 LEU A N 1
ATOM 928 C CA . LEU A 1 119 ? -3.024 -9.348 12.043 1.00 98.75 119 LEU A CA 1
ATOM 929 C C . LEU A 1 119 ? -3.686 -8.000 12.362 1.00 98.75 119 LEU A C 1
ATOM 931 O O . LEU A 1 119 ? -4.061 -7.754 13.510 1.00 98.75 119 LEU A O 1
ATOM 935 N N . LEU A 1 120 ? -3.869 -7.144 11.357 1.00 98.81 120 LEU A N 1
ATOM 936 C CA . LEU A 1 120 ? -4.595 -5.883 11.486 1.00 98.81 120 LEU A CA 1
ATOM 937 C C . LEU A 1 120 ? -6.030 -6.128 11.983 1.00 98.81 120 LEU A C 1
ATOM 939 O O . LEU A 1 120 ? -6.453 -5.542 12.977 1.00 98.81 120 LEU A O 1
ATOM 943 N N . GLU A 1 121 ? -6.774 -7.027 11.343 1.00 98.62 121 GLU A N 1
ATOM 944 C CA . GLU A 1 121 ? -8.170 -7.321 11.697 1.00 98.62 121 GLU A CA 1
ATOM 945 C C . GLU A 1 121 ? -8.316 -8.007 13.062 1.00 98.62 121 GLU A C 1
ATOM 947 O O . GLU A 1 121 ? -9.353 -7.884 13.713 1.00 98.62 121 GLU A O 1
ATOM 952 N N . LYS A 1 122 ? -7.265 -8.680 13.543 1.00 98.44 122 LYS A N 1
ATOM 953 C CA . LYS A 1 122 ? -7.200 -9.207 14.910 1.00 98.44 122 LYS A CA 1
ATOM 954 C C . LYS A 1 122 ? -7.015 -8.103 15.957 1.00 98.44 122 LYS A C 1
ATOM 956 O O . LYS A 1 122 ? -7.562 -8.209 17.053 1.00 98.44 122 LYS A O 1
ATOM 961 N N . ASN A 1 123 ? -6.236 -7.070 15.639 1.00 98.38 123 ASN A N 1
ATOM 962 C CA . ASN A 1 123 ? -5.863 -6.011 16.583 1.00 98.38 123 ASN A CA 1
ATOM 963 C C . ASN A 1 123 ? -6.851 -4.835 16.613 1.00 98.38 123 ASN A C 1
ATOM 965 O O . ASN A 1 123 ? -6.918 -4.108 17.607 1.00 98.38 123 ASN A O 1
ATOM 969 N N . PHE A 1 124 ? -7.635 -4.644 15.550 1.00 98.56 124 PHE A N 1
ATOM 970 C CA . PHE A 1 124 ? -8.548 -3.512 15.412 1.00 98.56 124 PHE A CA 1
ATOM 971 C C . PHE A 1 124 ? -9.987 -3.963 15.152 1.00 98.56 124 PHE A C 1
ATOM 973 O O . PHE A 1 124 ? -10.241 -4.993 14.538 1.00 98.56 124 PHE A O 1
ATOM 980 N N . ARG A 1 125 ? -10.972 -3.178 15.611 1.00 98.38 125 ARG A N 1
ATOM 981 C CA . ARG A 1 125 ? -12.397 -3.495 15.401 1.00 98.38 125 ARG A CA 1
ATOM 982 C C . ARG A 1 125 ? -12.829 -3.194 13.970 1.00 98.38 125 ARG A C 1
ATOM 984 O O . ARG A 1 125 ? -13.384 -2.130 13.693 1.00 98.38 125 ARG A O 1
ATOM 991 N N . THR A 1 126 ? -12.610 -4.149 13.079 1.00 98.06 126 THR A N 1
ATOM 992 C CA . THR A 1 126 ? -12.966 -4.048 11.662 1.00 98.06 126 THR A CA 1
ATOM 993 C C . THR A 1 126 ? -14.271 -4.791 11.359 1.00 98.06 126 THR A C 1
ATOM 995 O O . THR A 1 126 ? -14.674 -5.694 12.099 1.00 98.06 126 THR A O 1
ATOM 998 N N . ASN A 1 127 ? -14.989 -4.381 10.309 1.00 97.44 127 ASN A N 1
ATOM 999 C CA . ASN A 1 127 ? -16.222 -5.040 9.848 1.00 97.44 127 ASN A CA 1
ATOM 1000 C C . ASN A 1 127 ? -16.008 -5.954 8.626 1.00 97.44 127 ASN A C 1
ATOM 1002 O O . ASN A 1 127 ? -16.978 -6.523 8.135 1.00 97.44 127 ASN A O 1
ATOM 1006 N N . GLY A 1 128 ? -14.763 -6.083 8.157 1.00 96.50 128 GLY A N 1
ATOM 1007 C CA . GLY A 1 128 ? -14.378 -6.891 7.000 1.00 96.50 128 GLY A CA 1
ATOM 1008 C C . GLY A 1 128 ? -14.435 -6.171 5.652 1.00 96.50 128 GLY A C 1
ATOM 1009 O O . GLY A 1 128 ? -13.914 -6.719 4.691 1.00 96.50 128 GLY A O 1
ATOM 1010 N N . ALA A 1 129 ? -15.001 -4.961 5.569 1.00 97.56 129 ALA A N 1
ATOM 1011 C CA . ALA A 1 129 ? -14.975 -4.180 4.334 1.00 97.56 129 ALA A CA 1
ATOM 1012 C C . ALA A 1 129 ? -13.604 -3.509 4.140 1.00 97.56 129 ALA A C 1
ATOM 1014 O O . ALA A 1 129 ? -13.115 -2.817 5.044 1.00 97.56 129 ALA A O 1
ATOM 1015 N N . ARG A 1 130 ? -13.001 -3.695 2.963 1.00 98.12 130 ARG A N 1
ATOM 1016 C CA . ARG A 1 130 ? -11.640 -3.269 2.615 1.00 98.12 130 ARG A CA 1
ATOM 1017 C C . ARG A 1 130 ? -11.654 -2.404 1.359 1.00 98.12 130 ARG A C 1
ATOM 1019 O O . ARG A 1 130 ? -11.953 -2.864 0.261 1.00 98.12 130 ARG A O 1
ATOM 1026 N N . LEU A 1 131 ? -11.309 -1.138 1.545 1.00 97.44 131 LEU A N 1
ATOM 1027 C CA . LEU A 1 131 ? -11.313 -0.091 0.530 1.00 97.44 131 LEU A CA 1
ATOM 1028 C C . LEU A 1 131 ? -9.866 0.287 0.197 1.00 97.44 131 LEU A C 1
ATOM 1030 O O . LEU A 1 131 ? -9.018 0.311 1.092 1.00 97.44 131 LEU A O 1
ATOM 1034 N N . LEU A 1 132 ? -9.594 0.638 -1.055 1.00 97.81 132 LEU A N 1
ATOM 1035 C CA . LEU A 1 132 ? -8.262 0.985 -1.542 1.00 97.81 132 LEU A CA 1
ATOM 1036 C C . LEU A 1 132 ? -8.227 2.391 -2.163 1.00 97.81 132 LEU A C 1
ATOM 1038 O O . LEU A 1 132 ? -9.100 2.752 -2.954 1.00 97.81 132 LEU A O 1
ATOM 1042 N N . THR A 1 133 ? -7.190 3.166 -1.847 1.00 96.56 133 THR A N 1
ATOM 1043 C CA . THR A 1 133 ? -6.836 4.419 -2.537 1.00 96.56 133 THR A CA 1
ATOM 1044 C C . THR A 1 133 ? -5.324 4.657 -2.503 1.00 96.56 133 THR A C 1
ATOM 1046 O O . THR A 1 133 ? -4.651 4.200 -1.576 1.00 96.56 133 THR A O 1
ATOM 1049 N N . GLY A 1 134 ? -4.766 5.361 -3.486 1.00 94.50 134 GLY A N 1
ATOM 1050 C CA . GLY A 1 134 ? -3.342 5.664 -3.507 1.00 94.50 134 GLY A CA 1
ATOM 1051 C C . GLY A 1 134 ? -2.998 6.963 -4.227 1.00 94.50 134 GLY A C 1
ATOM 1052 O O . GLY A 1 134 ? -3.833 7.847 -4.405 1.00 94.50 134 GLY A O 1
ATOM 1053 N N . TYR A 1 135 ? -1.721 7.098 -4.580 1.00 90.81 135 TYR A N 1
ATOM 1054 C CA . TYR A 1 135 ? -1.202 8.181 -5.413 1.00 90.81 135 TYR A CA 1
ATOM 1055 C C . TYR A 1 135 ? 0.030 7.689 -6.187 1.00 90.81 135 TYR A C 1
ATOM 1057 O O . TYR A 1 135 ? 0.888 7.056 -5.576 1.00 90.81 135 TYR A O 1
ATOM 1065 N N . SER A 1 136 ? 0.153 7.968 -7.493 1.00 90.94 136 SER A N 1
ATOM 1066 C CA . SER A 1 136 ? 1.284 7.524 -8.341 1.00 90.94 136 SER A CA 1
ATOM 1067 C C . SER A 1 136 ? 1.545 6.012 -8.208 1.00 90.94 136 SER A C 1
ATOM 1069 O O . SER A 1 136 ? 0.665 5.214 -8.537 1.00 90.94 136 SER A O 1
ATOM 1071 N N . SER A 1 137 ? 2.684 5.585 -7.654 1.00 93.94 137 SER A N 1
ATOM 1072 C CA . SER A 1 137 ? 2.989 4.166 -7.395 1.00 93.94 137 SER A CA 1
ATOM 1073 C C . SER A 1 137 ? 1.983 3.488 -6.468 1.00 93.94 137 SER A C 1
ATOM 1075 O O . SER A 1 137 ? 1.656 2.313 -6.643 1.00 93.94 137 SER A O 1
ATOM 1077 N N . GLY A 1 138 ? 1.405 4.235 -5.531 1.00 94.75 138 GLY A N 1
ATOM 1078 C CA . GLY A 1 138 ? 0.304 3.766 -4.703 1.00 94.75 138 GLY A CA 1
ATOM 1079 C C . GLY A 1 138 ? -0.996 3.602 -5.486 1.00 94.75 138 GLY A C 1
ATOM 1080 O O . GLY A 1 138 ? -1.759 2.685 -5.206 1.00 94.75 138 GLY A O 1
ATOM 1081 N N . ASP A 1 139 ? -1.244 4.434 -6.501 1.00 92.94 139 ASP A N 1
ATOM 1082 C CA . ASP A 1 139 ? -2.430 4.283 -7.352 1.00 92.94 139 ASP A CA 1
ATOM 1083 C C . ASP A 1 139 ? -2.310 3.079 -8.293 1.00 92.94 139 ASP A C 1
ATOM 1085 O O . ASP A 1 139 ? -3.299 2.383 -8.541 1.00 92.94 139 ASP A O 1
ATOM 1089 N N . TRP A 1 140 ? -1.094 2.786 -8.763 1.00 95.56 140 TRP A N 1
ATOM 1090 C CA . TRP A 1 140 ? -0.808 1.523 -9.443 1.00 95.56 140 TRP A CA 1
ATOM 1091 C C . TRP A 1 140 ? -1.021 0.343 -8.490 1.00 95.56 140 TRP A C 1
ATOM 1093 O O . TRP A 1 140 ? -1.707 -0.615 -8.839 1.00 95.56 140 TRP A O 1
ATOM 1103 N N . THR A 1 141 ? -0.513 0.452 -7.255 1.00 96.81 141 THR A N 1
ATOM 1104 C CA . THR A 1 141 ? -0.651 -0.576 -6.210 1.00 96.81 141 THR A CA 1
ATOM 1105 C C . THR A 1 141 ? -2.108 -0.961 -5.987 1.00 96.81 141 THR A C 1
ATOM 1107 O O . THR A 1 141 ? -2.448 -2.140 -5.996 1.00 96.81 141 THR A O 1
ATOM 1110 N N . VAL A 1 142 ? -2.997 0.015 -5.794 1.00 97.06 142 VAL A N 1
ATOM 1111 C CA . VAL A 1 142 ? -4.405 -0.290 -5.505 1.00 97.06 142 VAL A CA 1
ATOM 1112 C C . VAL A 1 142 ? -5.129 -0.907 -6.692 1.00 97.06 142 VAL A C 1
ATOM 1114 O O . VAL A 1 142 ? -5.940 -1.813 -6.500 1.00 97.06 142 VAL A O 1
ATOM 1117 N N . LEU A 1 143 ? -4.797 -0.488 -7.916 1.00 96.25 143 LEU A N 1
ATOM 1118 C CA . LEU A 1 143 ? -5.333 -1.118 -9.116 1.00 96.25 143 LEU A CA 1
ATOM 1119 C C . LEU A 1 143 ? -4.855 -2.572 -9.229 1.00 96.25 143 LEU A C 1
ATOM 1121 O O . LEU A 1 143 ? -5.655 -3.478 -9.468 1.00 96.25 143 LEU A O 1
ATOM 1125 N N . TRP A 1 144 ? -3.563 -2.808 -9.005 1.00 96.19 144 TRP A N 1
ATOM 1126 C CA . TRP A 1 144 ? -2.980 -4.145 -8.991 1.00 96.19 144 TRP A CA 1
ATOM 1127 C C . TRP A 1 144 ? -3.651 -5.041 -7.947 1.00 96.19 144 TRP A C 1
ATOM 1129 O O . TRP A 1 144 ? -4.158 -6.110 -8.285 1.00 96.19 144 TRP A O 1
ATOM 1139 N N . LEU A 1 145 ? -3.760 -4.575 -6.703 1.00 97.56 145 LEU A N 1
ATOM 1140 C CA . LEU A 1 145 ? -4.392 -5.327 -5.621 1.00 97.56 145 LEU A CA 1
ATOM 1141 C C . LEU A 1 145 ? -5.854 -5.674 -5.924 1.00 97.56 145 LEU A C 1
ATOM 1143 O O . LEU A 1 145 ? -6.268 -6.812 -5.702 1.00 97.56 145 LEU A O 1
ATOM 1147 N N . GLN A 1 146 ? -6.625 -4.736 -6.483 1.00 96.44 146 GLN A N 1
ATOM 1148 C CA . GLN A 1 146 ? -8.017 -4.986 -6.857 1.00 96.44 146 GLN A CA 1
ATOM 1149 C C . GLN A 1 146 ? -8.150 -6.054 -7.953 1.00 96.44 146 GLN A C 1
ATOM 1151 O O . GLN A 1 146 ? -9.123 -6.810 -7.946 1.00 96.44 146 GLN A O 1
ATOM 1156 N N . THR A 1 147 ? -7.197 -6.124 -8.889 1.00 95.50 147 THR A N 1
ATOM 1157 C CA . THR A 1 147 ? -7.231 -7.096 -9.997 1.00 95.50 147 THR A CA 1
ATOM 1158 C C . THR A 1 147 ? -6.708 -8.475 -9.602 1.00 95.50 147 THR A C 1
ATOM 1160 O O . THR A 1 147 ? -7.294 -9.474 -10.012 1.00 95.50 147 THR A O 1
ATOM 1163 N N . GLN A 1 148 ? -5.649 -8.548 -8.790 1.00 96.62 148 GLN A N 1
ATOM 1164 C CA . GLN A 1 148 ? -5.031 -9.819 -8.390 1.00 96.62 148 GLN A CA 1
ATOM 1165 C C . GLN A 1 148 ? -5.706 -10.463 -7.178 1.00 96.62 148 GLN A C 1
ATOM 1167 O O . GLN A 1 148 ? -5.765 -11.688 -7.075 1.00 96.62 148 GLN A O 1
ATOM 1172 N N . TYR A 1 149 ? -6.273 -9.653 -6.282 1.00 97.69 149 TYR A N 1
ATOM 1173 C CA . TYR A 1 149 ? -6.932 -10.117 -5.062 1.00 97.69 149 TYR A CA 1
ATOM 1174 C C . TYR A 1 149 ? -8.395 -9.635 -4.976 1.00 97.69 149 TYR A C 1
ATOM 1176 O O . TYR A 1 149 ? -8.815 -9.103 -3.943 1.00 97.69 149 TYR A O 1
ATOM 1184 N N . PRO A 1 150 ? -9.232 -9.857 -6.012 1.00 96.94 150 PRO A N 1
ATOM 1185 C CA . PRO A 1 150 ? -10.578 -9.278 -6.099 1.00 96.94 150 PRO A CA 1
ATOM 1186 C C . PRO A 1 150 ? -11.553 -9.808 -5.038 1.00 96.94 150 PRO A C 1
ATOM 1188 O O . PRO A 1 150 ? -12.600 -9.218 -4.814 1.00 96.94 150 PRO A O 1
ATOM 1191 N N . LYS A 1 151 ? -11.234 -10.935 -4.387 1.00 97.44 151 LYS A N 1
ATOM 1192 C CA . LYS A 1 151 ? -12.024 -11.491 -3.273 1.00 97.44 151 LYS A CA 1
ATOM 1193 C C . LYS A 1 151 ? -11.655 -10.893 -1.912 1.00 97.44 151 LYS A C 1
ATOM 1195 O O . LYS A 1 151 ? -12.338 -11.167 -0.931 1.00 97.44 151 LYS A O 1
ATOM 1200 N N . ILE A 1 152 ? -10.541 -10.165 -1.837 1.00 98.06 152 ILE A N 1
ATOM 1201 C CA . ILE A 1 152 ? -10.024 -9.578 -0.599 1.00 98.06 152 ILE A CA 1
ATOM 1202 C C . ILE A 1 152 ? -10.452 -8.115 -0.474 1.00 98.06 152 ILE A C 1
ATOM 1204 O O . ILE A 1 152 ? -10.758 -7.692 0.640 1.00 98.06 152 ILE A O 1
ATOM 1208 N N . PHE A 1 153 ? -10.479 -7.372 -1.586 1.00 98.12 153 PHE A N 1
ATOM 1209 C CA . PHE A 1 153 ? -10.776 -5.937 -1.626 1.00 98.12 153 PHE A CA 1
ATOM 1210 C C . PHE A 1 153 ? -12.109 -5.642 -2.317 1.00 98.12 153 PHE A C 1
ATOM 1212 O O . PHE A 1 153 ? -12.371 -6.144 -3.410 1.00 98.12 153 PHE A O 1
ATOM 1219 N N . ASP A 1 154 ? -12.924 -4.797 -1.683 1.00 97.25 154 ASP A N 1
ATOM 1220 C CA . ASP A 1 154 ? -14.303 -4.523 -2.100 1.00 97.25 154 ASP A CA 1
ATOM 1221 C C . ASP A 1 154 ? -14.419 -3.324 -3.049 1.00 97.25 154 ASP A C 1
ATOM 1223 O O . ASP A 1 154 ? -15.299 -3.291 -3.908 1.00 97.25 154 ASP A O 1
ATOM 1227 N N . VAL A 1 155 ? -13.573 -2.303 -2.862 1.00 94.62 155 VAL A N 1
ATOM 1228 C CA . VAL A 1 155 ? -13.619 -1.046 -3.626 1.00 94.62 155 VAL A CA 1
ATOM 1229 C C . VAL A 1 155 ? -12.213 -0.504 -3.841 1.00 94.62 155 VAL A C 1
ATOM 1231 O O . VAL A 1 155 ? -11.396 -0.495 -2.919 1.00 94.62 155 VAL A O 1
ATOM 1234 N N . CYS A 1 156 ? -11.973 0.049 -5.028 1.00 95.12 156 CYS A N 1
ATOM 1235 C CA . CYS A 1 156 ? -10.723 0.695 -5.400 1.00 95.12 156 CYS A CA 1
ATOM 1236 C C . CYS A 1 156 ? -10.972 2.051 -6.071 1.00 95.12 156 CYS A C 1
ATOM 1238 O O . CYS A 1 156 ? -11.733 2.141 -7.035 1.00 95.12 156 CYS A O 1
ATOM 1240 N N . TRP A 1 157 ? -10.269 3.085 -5.602 1.00 94.50 157 TRP A N 1
ATOM 1241 C CA . TRP A 1 157 ? -10.155 4.387 -6.260 1.00 94.50 157 TRP A CA 1
ATOM 1242 C C . TRP A 1 157 ? -8.703 4.632 -6.681 1.00 94.50 157 TRP A C 1
ATOM 1244 O O . TRP A 1 157 ? -7.892 5.064 -5.864 1.00 94.50 157 TRP A O 1
ATOM 1254 N N . SER A 1 158 ? -8.403 4.354 -7.953 1.00 92.06 158 SER A N 1
ATOM 1255 C CA . SER A 1 158 ? -7.121 4.656 -8.606 1.00 92.06 158 SER A CA 1
ATOM 1256 C C . SER A 1 158 ? -7.322 5.837 -9.557 1.00 92.06 158 SER A C 1
ATOM 1258 O O . SER A 1 158 ? -8.201 5.777 -10.418 1.00 92.06 158 SER A O 1
ATOM 1260 N N . SER A 1 159 ? -6.578 6.928 -9.369 1.00 83.88 159 SER A N 1
ATOM 1261 C CA . SER A 1 159 ? -6.833 8.211 -10.046 1.00 83.88 159 SER A CA 1
ATOM 1262 C C . SER A 1 159 ? -5.716 8.645 -10.998 1.00 83.88 159 SER A C 1
ATOM 1264 O O . SER A 1 159 ? -5.990 9.118 -12.098 1.00 83.88 159 SER A O 1
ATOM 1266 N N . ALA A 1 160 ? -4.465 8.459 -10.592 1.00 86.50 160 ALA A N 1
ATOM 1267 C CA . ALA A 1 160 ? -3.261 8.798 -11.331 1.00 86.50 160 ALA A CA 1
ATOM 1268 C C . ALA A 1 160 ? -2.193 7.712 -11.097 1.00 86.50 160 ALA A C 1
ATOM 1270 O O . ALA A 1 160 ? -1.174 7.986 -10.456 1.00 86.50 160 ALA A O 1
ATOM 1271 N N . PRO A 1 161 ? -2.439 6.465 -11.545 1.00 89.25 161 PRO A N 1
ATOM 1272 C CA . PRO A 1 161 ? -1.479 5.381 -11.390 1.00 89.25 161 PRO A CA 1
ATOM 1273 C C . PRO A 1 161 ? -0.239 5.608 -12.256 1.00 89.25 161 PRO A C 1
ATOM 1275 O O . PRO A 1 161 ? -0.307 6.237 -13.316 1.00 89.25 161 PRO A O 1
ATOM 1278 N N . ASP A 1 162 ? 0.877 5.008 -11.842 1.00 88.19 162 ASP A N 1
ATOM 1279 C CA . ASP A 1 162 ? 1.995 4.737 -12.752 1.00 88.19 162 ASP A CA 1
ATOM 1280 C C . ASP A 1 162 ? 1.494 3.933 -13.982 1.00 88.19 162 ASP A C 1
ATOM 1282 O O . ASP A 1 162 ? 0.397 3.366 -13.939 1.00 88.19 162 ASP A O 1
ATOM 1286 N N . PRO A 1 163 ? 2.232 3.867 -15.107 1.00 87.06 163 PRO A N 1
ATOM 1287 C CA . PRO A 1 163 ? 1.713 3.248 -16.326 1.00 87.06 163 PRO A CA 1
ATOM 1288 C C . PRO A 1 163 ? 1.271 1.789 -16.125 1.00 87.06 163 PRO A C 1
ATOM 1290 O O . PRO A 1 163 ? 2.033 0.942 -15.664 1.00 87.06 163 PRO A O 1
ATOM 1293 N N . VAL A 1 164 ? 0.027 1.498 -16.509 1.00 88.31 164 VAL A N 1
ATOM 1294 C CA . VAL A 1 164 ? -0.629 0.188 -16.307 1.00 88.31 164 VAL A CA 1
ATOM 1295 C C . VAL A 1 164 ? -0.609 -0.699 -17.554 1.00 88.31 164 VAL A C 1
ATOM 1297 O O . VAL A 1 164 ? -0.953 -1.875 -17.483 1.00 88.31 164 VAL A O 1
ATOM 1300 N N . ASP A 1 165 ? -0.221 -0.138 -18.702 1.00 89.06 165 ASP A N 1
ATOM 1301 C CA . ASP A 1 165 ? -0.127 -0.840 -19.980 1.00 89.06 165 ASP A CA 1
ATOM 1302 C C . ASP A 1 165 ? 1.322 -0.854 -20.469 1.00 89.06 165 ASP A C 1
ATOM 1304 O O . ASP A 1 165 ? 1.878 0.172 -20.870 1.00 89.06 165 ASP A O 1
ATOM 1308 N N . PHE A 1 166 ? 1.930 -2.039 -20.460 1.00 89.75 166 PHE A N 1
ATOM 1309 C CA . PHE A 1 166 ? 3.319 -2.233 -20.872 1.00 89.75 166 PHE A CA 1
ATOM 1310 C C . PHE A 1 166 ? 3.549 -2.097 -22.380 1.00 89.75 166 PHE A C 1
ATOM 1312 O O . PHE A 1 166 ? 4.696 -1.992 -22.805 1.00 89.75 166 PHE A O 1
ATOM 1319 N N . ARG A 1 167 ? 2.486 -1.989 -23.188 1.00 90.00 167 ARG A N 1
ATOM 1320 C CA . ARG A 1 167 ? 2.593 -1.606 -24.605 1.00 90.00 167 ARG A CA 1
ATOM 1321 C C . ARG A 1 167 ? 2.951 -0.128 -24.793 1.00 90.00 167 ARG A C 1
ATOM 1323 O O . ARG A 1 167 ? 3.312 0.269 -25.894 1.00 90.00 167 ARG A O 1
ATOM 1330 N N . SER A 1 168 ? 2.833 0.694 -23.746 1.00 88.00 168 SER A N 1
ATOM 1331 C CA . SER A 1 168 ? 3.186 2.120 -23.768 1.00 88.00 168 SER A CA 1
ATOM 1332 C C . SER A 1 168 ? 3.697 2.604 -22.400 1.00 88.00 168 SER A C 1
ATOM 1334 O O . SER A 1 168 ? 3.347 3.692 -21.926 1.00 88.00 168 SER A O 1
ATOM 1336 N N . PHE A 1 169 ? 4.551 1.810 -21.758 1.00 87.69 169 PHE A N 1
ATOM 1337 C CA . PHE A 1 169 ? 5.182 2.146 -20.487 1.00 87.69 169 PHE A CA 1
ATOM 1338 C C . PHE A 1 169 ? 6.140 3.325 -20.660 1.00 87.69 169 PHE A C 1
ATOM 1340 O O . PHE A 1 169 ? 7.173 3.196 -21.307 1.00 87.69 169 PHE A O 1
ATOM 1347 N N . GLN A 1 170 ? 5.795 4.503 -20.129 1.00 84.12 170 GLN A N 1
ATOM 1348 C CA . GLN A 1 170 ? 6.588 5.725 -20.348 1.00 84.12 170 GLN A CA 1
ATOM 1349 C C . GLN A 1 170 ? 6.861 5.997 -21.846 1.00 84.12 170 GLN A C 1
ATOM 1351 O O . GLN A 1 170 ? 7.919 6.499 -22.218 1.00 84.12 170 GLN A O 1
ATOM 1356 N N . ARG A 1 171 ? 5.880 5.679 -22.712 1.00 81.50 171 ARG A N 1
ATOM 1357 C CA . ARG A 1 171 ? 5.956 5.767 -24.189 1.00 81.50 171 ARG A CA 1
ATOM 1358 C C . ARG A 1 171 ? 6.864 4.723 -24.862 1.00 81.50 171 ARG A C 1
ATOM 1360 O O . ARG A 1 171 ? 7.153 4.880 -26.044 1.00 81.50 171 ARG A O 1
ATOM 1367 N N . VAL A 1 172 ? 7.270 3.682 -24.137 1.00 86.00 172 VAL A N 1
ATOM 1368 C CA . VAL A 1 172 ? 8.043 2.530 -24.627 1.00 86.00 172 VAL A CA 1
ATOM 1369 C C . VAL A 1 172 ? 7.147 1.289 -24.627 1.00 86.00 172 VAL A C 1
ATOM 1371 O O . VAL A 1 172 ? 6.419 1.048 -23.663 1.00 86.00 172 VAL A O 1
ATOM 1374 N N . ASN A 1 173 ? 7.190 0.484 -25.686 1.00 89.00 173 ASN A N 1
ATOM 1375 C CA . ASN A 1 173 ? 6.554 -0.829 -25.697 1.00 89.00 173 ASN A CA 1
ATOM 1376 C C . ASN A 1 173 ? 7.536 -1.867 -25.150 1.00 89.00 173 ASN A C 1
ATOM 1378 O O . ASN A 1 173 ? 8.417 -2.330 -25.869 1.00 89.00 173 ASN A O 1
ATOM 1382 N N . LEU A 1 174 ? 7.364 -2.279 -23.893 1.00 87.44 174 LEU A N 1
ATOM 1383 C CA . LEU A 1 174 ? 8.288 -3.207 -23.227 1.00 87.44 174 LEU A CA 1
ATOM 1384 C C . LEU A 1 174 ? 8.331 -4.605 -23.868 1.00 87.44 174 LEU A C 1
ATOM 1386 O O . LEU A 1 174 ? 9.235 -5.381 -23.567 1.00 87.44 174 LEU A O 1
ATOM 1390 N N . TYR A 1 175 ? 7.368 -4.944 -24.729 1.00 87.06 175 TYR A N 1
ATOM 1391 C CA . TYR A 1 175 ? 7.325 -6.234 -25.420 1.00 87.06 175 TYR A CA 1
ATOM 1392 C C . TYR A 1 175 ? 8.028 -6.226 -26.782 1.00 87.06 175 TYR A C 1
ATOM 1394 O O . TYR A 1 175 ? 8.440 -7.284 -27.255 1.00 87.06 175 TYR A O 1
ATOM 1402 N N . GLU A 1 176 ? 8.136 -5.062 -27.425 1.00 88.94 176 GLU A N 1
ATOM 1403 C CA . GLU A 1 176 ? 8.615 -4.933 -28.810 1.00 88.94 176 GLU A CA 1
ATOM 1404 C C . GLU A 1 176 ? 9.902 -4.109 -28.915 1.00 88.94 176 GLU A C 1
ATOM 1406 O O . GLU A 1 176 ? 10.770 -4.417 -29.738 1.00 88.94 176 GLU A O 1
ATOM 1411 N N . ASP A 1 177 ? 10.047 -3.073 -28.086 1.00 86.62 177 ASP A N 1
ATOM 1412 C CA . ASP A 1 177 ? 11.216 -2.206 -28.106 1.00 86.62 177 ASP A CA 1
ATOM 1413 C C . ASP A 1 177 ? 12.435 -2.912 -27.510 1.00 86.62 177 ASP A C 1
ATOM 1415 O O . ASP A 1 177 ? 12.379 -3.604 -26.494 1.00 86.62 177 ASP A O 1
ATOM 1419 N N . LYS A 1 178 ? 13.594 -2.703 -28.141 1.00 86.50 178 LYS A N 1
ATOM 1420 C CA . LYS A 1 178 ? 14.856 -3.334 -27.719 1.00 86.50 178 LYS A CA 1
ATOM 1421 C C . LYS A 1 178 ? 15.425 -2.751 -26.425 1.00 86.50 178 LYS A C 1
ATOM 1423 O O . LYS A 1 178 ? 16.283 -3.373 -25.808 1.00 86.50 178 LYS A O 1
ATOM 1428 N N . ASN A 1 179 ? 15.061 -1.514 -26.100 1.00 87.44 179 ASN A N 1
ATOM 1429 C CA . ASN A 1 179 ? 15.552 -0.766 -24.947 1.00 87.44 179 ASN A CA 1
ATOM 1430 C C . ASN A 1 179 ? 14.636 0.442 -24.679 1.00 87.44 179 ASN A C 1
ATOM 1432 O O . ASN A 1 179 ? 13.864 0.839 -25.547 1.00 87.44 179 ASN A O 1
ATOM 1436 N N . MET A 1 180 ? 14.780 1.061 -23.507 1.00 86.88 180 MET A N 1
ATOM 1437 C CA . MET A 1 180 ? 13.984 2.227 -23.094 1.00 86.88 180 MET A CA 1
ATOM 1438 C C . MET A 1 180 ? 14.634 3.588 -23.396 1.00 86.88 180 MET A C 1
ATOM 1440 O O . MET A 1 180 ? 14.053 4.627 -23.096 1.00 86.88 180 MET A O 1
ATOM 1444 N N . PHE A 1 181 ? 15.841 3.612 -23.969 1.00 88.62 181 PHE A N 1
ATOM 1445 C CA . PHE A 1 181 ? 16.626 4.836 -24.162 1.00 88.62 181 PHE A CA 1
ATOM 1446 C C . PHE A 1 181 ? 16.473 5.414 -25.572 1.00 88.62 181 PHE A C 1
ATOM 1448 O O . PHE A 1 181 ? 16.272 6.618 -25.725 1.00 88.62 181 PHE A O 1
ATOM 1455 N N . TYR A 1 182 ? 16.528 4.554 -26.588 1.00 89.06 182 TYR A N 1
ATOM 1456 C CA . TYR A 1 182 ? 16.570 4.899 -28.005 1.00 89.06 182 TYR A CA 1
ATOM 1457 C C . TYR A 1 182 ? 15.421 4.253 -28.774 1.00 89.06 182 TYR A C 1
ATOM 1459 O O . TYR A 1 182 ? 15.182 3.049 -28.658 1.00 89.06 182 TYR A O 1
ATOM 1467 N N . LYS A 1 183 ? 14.782 5.048 -29.632 1.00 86.12 183 LYS A N 1
ATOM 1468 C CA . LYS A 1 183 ? 13.836 4.586 -30.650 1.00 86.12 183 LYS A CA 1
ATOM 1469 C C . LYS A 1 183 ? 14.562 3.921 -31.821 1.00 86.12 183 LYS A C 1
ATOM 1471 O O . LYS A 1 183 ? 15.787 3.964 -31.931 1.00 86.12 183 LYS A O 1
ATOM 1476 N N . THR A 1 184 ? 13.791 3.359 -32.749 1.00 85.19 184 THR A N 1
ATOM 1477 C CA . THR A 1 184 ? 14.293 2.721 -33.979 1.00 85.19 184 THR A CA 1
ATOM 1478 C C . THR A 1 184 ? 15.075 3.663 -34.901 1.00 85.19 184 THR A C 1
ATOM 1480 O O . THR A 1 184 ? 15.932 3.198 -35.646 1.00 85.19 184 THR A O 1
ATOM 1483 N N . ASP A 1 185 ? 14.823 4.973 -34.833 1.00 89.56 185 ASP A N 1
ATOM 1484 C CA . ASP A 1 185 ? 15.534 6.017 -35.582 1.00 89.56 185 ASP A CA 1
ATOM 1485 C C . ASP A 1 185 ? 16.744 6.603 -34.824 1.00 89.56 185 ASP A C 1
ATOM 1487 O O . ASP A 1 185 ? 17.294 7.625 -35.233 1.00 89.56 185 ASP A O 1
ATOM 1491 N N . ASN A 1 186 ? 17.159 5.972 -33.717 1.00 86.88 186 ASN A N 1
ATOM 1492 C CA . ASN A 1 186 ? 18.187 6.433 -32.776 1.00 86.88 186 ASN A CA 1
ATOM 1493 C C . ASN A 1 186 ? 17.867 7.744 -32.030 1.00 86.88 186 ASN A C 1
ATOM 1495 O O . ASN A 1 186 ? 18.730 8.252 -31.310 1.00 86.88 186 ASN A O 1
ATOM 1499 N N . SER A 1 187 ? 16.651 8.294 -32.133 1.00 87.19 187 SER A N 1
ATOM 1500 C CA . SER A 1 187 ? 16.234 9.408 -31.273 1.00 87.19 187 SER A CA 1
ATOM 1501 C C . SER A 1 187 ? 15.942 8.928 -29.845 1.00 87.19 187 SER A C 1
ATOM 1503 O O . SER A 1 187 ? 15.576 7.773 -29.623 1.00 87.19 187 SER A O 1
ATOM 1505 N N . LEU A 1 188 ? 16.105 9.812 -28.857 1.00 87.75 188 LEU A N 1
ATOM 1506 C CA . LEU A 1 188 ? 15.887 9.484 -27.445 1.00 87.75 188 LEU A CA 1
ATOM 1507 C C . LEU A 1 188 ? 14.392 9.473 -27.081 1.00 87.75 188 LEU A C 1
ATOM 1509 O O . LEU A 1 188 ? 13.588 10.249 -27.614 1.00 87.75 188 LEU A O 1
ATOM 1513 N N . PHE A 1 189 ? 14.017 8.612 -26.134 1.00 84.81 189 PHE A N 1
ATOM 1514 C CA . PHE A 1 189 ? 12.714 8.694 -25.475 1.00 84.81 189 PHE A CA 1
ATOM 1515 C C . PHE A 1 189 ? 12.700 9.845 -24.466 1.00 84.81 189 PHE A C 1
ATOM 1517 O O . PHE A 1 189 ? 13.565 9.931 -23.597 1.00 84.81 189 PHE A O 1
ATOM 1524 N N . PHE A 1 190 ? 11.698 10.719 -24.564 1.00 82.19 190 PHE A N 1
ATOM 1525 C CA . PHE A 1 190 ? 11.490 11.822 -23.626 1.00 82.19 190 PHE A CA 1
ATOM 1526 C C . PHE A 1 190 ? 10.422 11.469 -22.597 1.00 82.19 190 PHE A C 1
ATOM 1528 O O . PHE A 1 190 ? 9.320 11.058 -22.969 1.00 82.19 190 PHE A O 1
ATOM 1535 N N . VAL A 1 191 ? 10.748 11.694 -21.326 1.00 76.81 191 VAL A N 1
ATOM 1536 C CA . VAL A 1 191 ? 9.919 11.318 -20.168 1.00 76.81 191 VAL A CA 1
ATOM 1537 C C . VAL A 1 191 ? 9.299 12.517 -19.463 1.00 76.81 191 VAL A C 1
ATOM 1539 O O . VAL A 1 191 ? 8.269 12.381 -18.813 1.00 76.81 191 VAL A O 1
ATOM 1542 N N . ALA A 1 192 ? 9.871 13.709 -19.637 1.00 74.38 192 ALA A N 1
ATOM 1543 C CA . ALA A 1 192 ? 9.323 14.940 -19.087 1.00 74.38 192 ALA A CA 1
ATOM 1544 C C . ALA A 1 192 ? 9.247 16.031 -20.153 1.00 74.38 192 ALA A C 1
ATOM 1546 O O . ALA A 1 192 ? 10.187 16.244 -20.926 1.00 74.38 192 ALA A O 1
ATOM 1547 N N . THR A 1 193 ? 8.128 16.754 -20.155 1.00 73.38 193 THR A N 1
ATOM 1548 C CA . THR A 1 193 ? 7.923 17.932 -20.999 1.00 73.38 193 THR A CA 1
ATOM 1549 C C . THR A 1 193 ? 7.435 19.113 -20.170 1.00 73.38 193 THR A C 1
ATOM 1551 O O . THR A 1 193 ? 6.489 18.962 -19.399 1.00 73.38 193 THR A O 1
ATOM 1554 N N . ILE A 1 194 ? 7.992 20.304 -20.378 1.00 67.88 194 ILE A N 1
ATOM 1555 C CA . ILE A 1 194 ? 7.426 21.557 -19.872 1.00 67.88 194 ILE A CA 1
ATOM 1556 C C . ILE A 1 194 ? 6.289 21.984 -20.810 1.00 67.88 194 ILE A C 1
ATOM 1558 O O . ILE A 1 194 ? 6.455 22.052 -22.031 1.00 67.88 194 ILE A O 1
ATOM 1562 N N . GLY A 1 195 ? 5.105 22.221 -20.240 1.00 68.88 195 GLY A N 1
ATOM 1563 C CA . GLY A 1 195 ? 3.907 22.640 -20.980 1.00 68.88 195 GLY A CA 1
ATOM 1564 C C . GLY A 1 195 ? 3.317 21.587 -21.928 1.00 68.88 195 GLY A C 1
ATOM 1565 O O . GLY A 1 195 ? 2.370 21.891 -22.640 1.00 68.88 195 GLY A O 1
ATOM 1566 N N . GLY A 1 196 ? 3.848 20.361 -21.953 1.00 68.50 196 GLY A N 1
ATOM 1567 C CA . GLY A 1 196 ? 3.432 19.312 -22.894 1.00 68.50 196 GLY A CA 1
ATOM 1568 C C . GLY A 1 196 ? 4.156 19.337 -24.246 1.00 68.50 196 GLY A C 1
ATOM 1569 O O . GLY A 1 196 ? 3.888 18.482 -25.085 1.00 68.50 196 GLY A O 1
ATOM 1570 N N . PHE A 1 197 ? 5.068 20.290 -24.475 1.00 71.25 197 PHE A N 1
ATOM 1571 C CA . PHE A 1 197 ? 5.724 20.474 -25.780 1.00 71.25 197 PHE A CA 1
ATOM 1572 C C . PHE A 1 197 ? 7.232 20.752 -25.711 1.00 71.25 197 PHE A C 1
ATOM 1574 O O . PHE A 1 197 ? 7.949 20.421 -26.654 1.00 71.25 197 PHE A O 1
ATOM 1581 N N . ILE A 1 198 ? 7.751 21.311 -24.614 1.00 73.62 198 ILE A N 1
ATOM 1582 C CA . ILE A 1 198 ? 9.199 21.497 -24.444 1.00 73.62 198 ILE A CA 1
ATOM 1583 C C . ILE A 1 198 ? 9.765 20.237 -23.807 1.00 73.62 198 ILE A C 1
ATOM 1585 O O . ILE A 1 198 ? 9.542 19.986 -22.629 1.00 73.62 198 ILE A O 1
ATOM 1589 N N . HIS A 1 199 ? 10.504 19.446 -24.568 1.00 76.88 199 HIS A N 1
ATOM 1590 C CA . HIS A 1 199 ? 11.184 18.265 -24.052 1.00 76.88 199 HIS A CA 1
ATOM 1591 C C . HIS A 1 199 ? 12.277 18.660 -23.044 1.0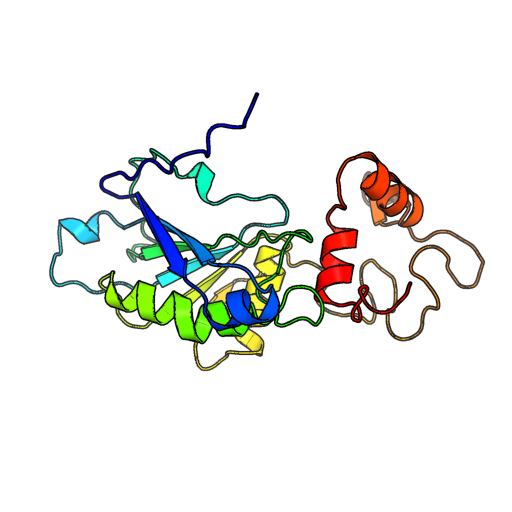0 76.88 199 HIS A C 1
ATOM 1593 O O . HIS A 1 199 ? 13.173 19.425 -23.389 1.00 76.88 199 HIS A O 1
ATOM 1599 N N . TRP A 1 200 ? 12.181 18.169 -21.804 1.00 74.25 200 TRP A N 1
ATOM 1600 C CA . TRP A 1 200 ? 13.048 18.586 -20.691 1.00 74.25 200 TRP A CA 1
ATOM 1601 C C . TRP A 1 200 ? 14.037 17.509 -20.243 1.00 74.25 200 TRP A C 1
ATOM 1603 O O . TRP A 1 200 ? 15.177 17.831 -19.932 1.00 74.25 200 TRP A O 1
ATOM 1613 N N . ALA A 1 201 ? 13.621 16.241 -20.216 1.00 81.50 201 ALA A N 1
ATOM 1614 C CA . ALA A 1 201 ? 14.487 15.136 -19.811 1.00 81.50 201 ALA A CA 1
ATOM 1615 C C . ALA A 1 201 ? 14.208 13.884 -20.642 1.00 81.50 201 ALA A C 1
ATOM 1617 O O . ALA A 1 201 ? 13.049 13.577 -20.964 1.00 81.50 201 ALA A O 1
ATOM 1618 N N . THR A 1 202 ? 15.273 13.163 -20.981 1.00 86.56 202 THR A N 1
ATOM 1619 C CA . THR A 1 202 ? 15.193 11.859 -21.638 1.00 86.56 202 THR A CA 1
ATOM 1620 C C . THR A 1 202 ? 15.201 10.728 -20.619 1.00 86.56 202 THR A C 1
ATOM 1622 O O . THR A 1 202 ? 15.625 10.901 -19.478 1.00 86.56 202 THR A O 1
ATOM 1625 N N . MET A 1 203 ? 14.743 9.547 -21.035 1.00 86.06 203 MET A N 1
ATOM 1626 C CA . MET A 1 203 ? 14.823 8.343 -20.206 1.00 86.06 203 MET A CA 1
ATOM 1627 C C . MET A 1 203 ? 16.269 8.038 -19.803 1.00 86.06 203 MET A C 1
ATOM 1629 O O . MET A 1 203 ? 16.526 7.607 -18.684 1.00 86.06 203 MET A O 1
ATOM 1633 N N . LYS A 1 204 ? 17.218 8.299 -20.710 1.00 85.94 204 LYS A N 1
ATOM 1634 C CA . LYS A 1 204 ? 18.643 8.112 -20.455 1.00 85.94 204 LYS A CA 1
ATOM 1635 C C . LYS A 1 204 ? 19.148 9.064 -19.369 1.00 85.94 204 LYS A C 1
ATOM 1637 O O . LYS A 1 204 ? 19.792 8.596 -18.440 1.00 85.94 204 LYS A O 1
ATOM 1642 N N . ASP A 1 205 ? 18.786 10.347 -19.442 1.00 86.06 205 ASP A N 1
ATOM 1643 C CA . ASP A 1 205 ? 19.169 11.335 -18.422 1.00 86.06 205 ASP A CA 1
ATOM 1644 C C . ASP A 1 205 ? 18.626 10.947 -17.042 1.00 86.06 205 ASP A C 1
ATOM 1646 O O . ASP A 1 205 ? 19.353 10.999 -16.052 1.00 86.06 205 ASP A O 1
ATOM 1650 N N . VAL A 1 206 ? 17.353 10.529 -16.976 1.00 83.81 206 VAL A N 1
ATOM 1651 C CA . VAL A 1 206 ? 16.730 10.096 -15.717 1.00 83.81 206 VAL A CA 1
ATOM 1652 C C . VAL A 1 206 ? 17.455 8.880 -15.158 1.00 83.81 206 VAL A C 1
ATOM 1654 O O . VAL A 1 206 ? 17.862 8.918 -14.004 1.00 83.81 206 VAL A O 1
ATOM 1657 N N . TYR A 1 207 ? 17.680 7.848 -15.973 1.00 83.00 207 TYR A N 1
ATOM 1658 C CA . TYR A 1 207 ? 18.330 6.614 -15.532 1.00 83.00 207 TYR A CA 1
ATOM 1659 C C . TYR A 1 207 ? 19.786 6.835 -15.082 1.00 83.00 207 TYR A C 1
ATOM 1661 O O . TYR A 1 207 ? 20.200 6.332 -14.040 1.00 83.00 207 TYR A O 1
ATOM 1669 N N . GLU A 1 208 ? 20.564 7.634 -15.821 1.00 84.00 208 GLU A N 1
ATOM 1670 C CA . GLU A 1 208 ? 21.933 8.003 -15.432 1.00 84.00 208 GLU A CA 1
ATOM 1671 C C . GLU A 1 208 ? 21.955 8.824 -14.135 1.00 84.00 208 GLU A C 1
ATOM 1673 O O . GLU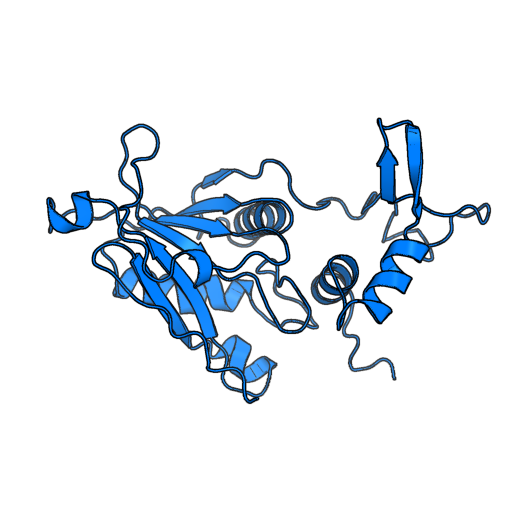 A 1 208 ? 22.828 8.621 -13.290 1.00 84.00 208 GLU A O 1
ATOM 1678 N N . MET A 1 209 ? 20.971 9.706 -13.933 1.00 80.81 209 MET A N 1
ATOM 1679 C CA . MET A 1 209 ? 20.825 10.462 -12.691 1.00 80.81 209 MET A CA 1
ATOM 1680 C C . MET A 1 209 ? 20.525 9.547 -11.494 1.00 80.81 209 MET A C 1
ATOM 1682 O O . MET A 1 209 ? 21.093 9.768 -10.422 1.00 80.81 209 MET A O 1
ATOM 1686 N N . GLU A 1 210 ? 19.691 8.510 -11.651 1.00 81.44 210 GLU A N 1
ATOM 1687 C CA . GLU A 1 210 ? 19.364 7.584 -10.552 1.00 81.44 210 GLU A CA 1
ATOM 1688 C C . GLU A 1 210 ? 20.610 6.886 -9.991 1.00 81.44 210 GLU A C 1
ATOM 1690 O O . GLU A 1 210 ? 20.706 6.688 -8.782 1.00 81.44 210 GLU A O 1
ATOM 1695 N N . HIS A 1 211 ? 21.591 6.576 -10.847 1.00 72.62 211 HIS A N 1
ATOM 1696 C CA . HIS A 1 211 ? 22.864 5.978 -10.432 1.00 72.62 211 HIS A CA 1
ATOM 1697 C C . HIS A 1 211 ? 23.748 6.910 -9.595 1.00 72.62 211 HIS A C 1
ATOM 1699 O O . HIS A 1 211 ? 24.633 6.437 -8.881 1.00 72.62 211 HIS A O 1
ATOM 1705 N N . VAL A 1 212 ? 23.544 8.225 -9.699 1.00 75.31 212 VAL A N 1
ATOM 1706 C CA . VAL A 1 212 ? 24.352 9.236 -9.004 1.00 75.31 212 VAL A CA 1
ATOM 1707 C C . VAL A 1 212 ? 23.669 9.721 -7.727 1.00 75.31 212 VAL A C 1
ATOM 1709 O O . VAL A 1 212 ? 24.345 9.964 -6.728 1.00 75.31 212 VAL A O 1
ATOM 1712 N N . VAL A 1 213 ? 22.343 9.885 -7.749 1.00 63.22 213 VAL A N 1
ATOM 1713 C CA . VAL A 1 213 ? 21.589 10.527 -6.659 1.00 63.22 213 VAL A CA 1
ATOM 1714 C C . VAL A 1 213 ? 21.320 9.569 -5.494 1.00 63.22 213 VAL A C 1
ATOM 1716 O O . VAL A 1 213 ? 21.311 10.011 -4.344 1.00 63.22 213 VAL A O 1
ATOM 1719 N N . ASN A 1 214 ? 21.149 8.266 -5.749 1.00 59.34 214 ASN A N 1
ATOM 1720 C CA . ASN A 1 214 ? 20.857 7.280 -4.706 1.00 59.34 214 ASN A CA 1
ATOM 1721 C C . ASN A 1 214 ? 21.168 5.839 -5.173 1.00 59.34 214 ASN A C 1
ATOM 1723 O O . ASN A 1 214 ? 21.754 5.631 -6.229 1.00 59.34 214 ASN A O 1
ATOM 1727 N N . ARG A 1 215 ? 20.773 4.807 -4.413 1.00 59.03 215 ARG A N 1
ATOM 1728 C CA . ARG A 1 215 ? 20.833 3.389 -4.842 1.00 59.03 215 ARG A CA 1
ATOM 1729 C C . ARG A 1 215 ? 19.760 3.023 -5.896 1.00 59.03 215 ARG A C 1
ATOM 1731 O O . ARG A 1 215 ? 19.285 1.893 -5.893 1.00 59.03 215 ARG A O 1
ATOM 1738 N N . GLY A 1 216 ? 19.387 3.960 -6.771 1.00 63.09 216 GLY A N 1
ATOM 1739 C CA . GLY A 1 216 ? 18.240 3.874 -7.684 1.00 63.09 216 GLY A CA 1
ATOM 1740 C C . GLY A 1 216 ? 17.072 4.775 -7.264 1.00 63.09 216 GLY A C 1
ATOM 1741 O O . GLY A 1 216 ? 16.931 5.091 -6.082 1.00 63.09 216 GLY A O 1
ATOM 1742 N N . GLU A 1 217 ? 16.253 5.199 -8.233 1.00 82.69 217 GLU A N 1
ATOM 1743 C CA . GLU A 1 217 ? 15.024 5.971 -8.008 1.00 82.69 217 GLU A CA 1
ATOM 1744 C C . GLU A 1 217 ? 13.804 5.244 -8.619 1.00 82.69 217 GLU A C 1
ATOM 1746 O O . GLU A 1 217 ? 13.692 4.014 -8.554 1.00 82.69 217 GLU A O 1
ATOM 1751 N N . GLN A 1 218 ? 12.838 5.981 -9.170 1.00 84.88 218 GLN A N 1
ATOM 1752 C CA . GLN A 1 218 ? 11.568 5.426 -9.624 1.00 84.88 218 GLN A CA 1
ATOM 1753 C C . GLN A 1 218 ? 11.743 4.400 -10.759 1.00 84.88 218 GLN A C 1
ATOM 1755 O O . GLN A 1 218 ? 11.064 3.371 -10.747 1.00 84.88 218 GLN A O 1
ATOM 1760 N N . MET A 1 219 ? 12.672 4.609 -11.697 1.00 86.19 219 MET A N 1
ATOM 1761 C CA . MET A 1 219 ? 12.934 3.662 -12.788 1.00 86.19 219 MET A CA 1
ATOM 1762 C C . MET A 1 219 ? 13.578 2.376 -12.278 1.00 86.19 219 MET A C 1
ATOM 1764 O O . MET A 1 219 ? 13.164 1.290 -12.689 1.00 86.19 219 MET A O 1
ATOM 1768 N N . HIS A 1 220 ? 14.523 2.473 -11.339 1.00 86.38 220 HIS A N 1
ATOM 1769 C CA . HIS A 1 220 ? 15.069 1.303 -10.657 1.00 86.38 220 HIS A CA 1
ATOM 1770 C C . HIS A 1 220 ? 13.966 0.509 -9.950 1.00 86.38 220 HIS A C 1
ATOM 1772 O O . HIS A 1 220 ? 13.913 -0.714 -10.077 1.00 86.38 220 HIS A O 1
ATOM 1778 N N . SER A 1 221 ? 13.025 1.193 -9.290 1.00 89.81 221 SER A N 1
ATOM 1779 C CA . SER A 1 221 ? 11.900 0.515 -8.640 1.00 89.81 221 SER A CA 1
ATOM 1780 C C . SER A 1 221 ? 10.985 -0.211 -9.626 1.00 89.81 221 SER A C 1
ATOM 1782 O O . SER A 1 221 ? 10.591 -1.349 -9.375 1.00 89.81 221 SER A O 1
ATOM 1784 N N . PHE A 1 222 ? 10.710 0.381 -10.791 1.00 90.12 222 PHE A N 1
ATOM 1785 C CA . PHE A 1 222 ? 9.949 -0.290 -11.843 1.00 90.12 222 PHE A CA 1
ATOM 1786 C C . PHE A 1 222 ? 10.667 -1.521 -12.367 1.00 90.12 222 PHE A C 1
ATOM 1788 O O . PHE A 1 222 ? 10.043 -2.563 -12.545 1.00 90.12 222 PHE A O 1
ATOM 1795 N N . ASN A 1 223 ? 11.976 -1.427 -12.577 1.00 88.31 223 ASN A N 1
ATOM 1796 C CA . ASN A 1 223 ? 12.767 -2.558 -13.025 1.00 88.31 223 ASN A CA 1
ATOM 1797 C C . ASN A 1 223 ? 12.811 -3.678 -11.970 1.00 88.31 223 ASN A C 1
ATOM 1799 O O . ASN A 1 223 ? 12.646 -4.846 -12.305 1.00 88.31 223 ASN A O 1
ATOM 1803 N N . ALA A 1 224 ? 12.912 -3.337 -10.683 1.00 90.50 224 ALA A N 1
ATOM 1804 C CA . ALA A 1 224 ? 12.844 -4.320 -9.606 1.00 90.50 224 ALA A CA 1
ATOM 1805 C C . ALA A 1 224 ? 11.489 -5.051 -9.568 1.00 90.50 224 ALA A C 1
ATOM 1807 O O . ALA A 1 224 ? 11.440 -6.258 -9.331 1.00 90.50 224 ALA A O 1
ATOM 1808 N N . VAL A 1 225 ? 10.383 -4.349 -9.817 1.00 92.25 225 VAL A N 1
ATOM 1809 C CA . VAL A 1 225 ? 9.042 -4.948 -9.764 1.00 92.25 225 VAL A CA 1
ATOM 1810 C C . VAL A 1 225 ? 8.696 -5.714 -11.045 1.00 92.25 225 VAL A C 1
ATOM 1812 O O . VAL A 1 225 ? 8.170 -6.823 -10.966 1.00 92.25 225 VAL A O 1
ATOM 1815 N N . PHE A 1 226 ? 8.941 -5.124 -12.216 1.00 89.94 226 PHE A N 1
ATOM 1816 C CA . PHE A 1 226 ? 8.456 -5.624 -13.512 1.00 89.94 226 PHE A CA 1
ATOM 1817 C C . PHE A 1 226 ? 9.523 -6.364 -14.323 1.00 89.94 226 PHE A C 1
ATOM 1819 O O . PHE A 1 226 ? 9.194 -7.077 -15.273 1.00 89.94 226 PHE A O 1
ATOM 1826 N N . GLY A 1 227 ? 10.794 -6.175 -13.978 1.00 84.44 227 GLY A N 1
ATOM 1827 C CA . GLY A 1 227 ? 11.925 -6.838 -14.606 1.00 84.44 227 GLY A CA 1
ATOM 1828 C C . GLY A 1 227 ? 12.131 -8.260 -14.092 1.00 84.44 227 GLY A C 1
ATOM 1829 O O . GLY A 1 227 ? 11.582 -8.688 -13.075 1.00 84.44 227 GLY A O 1
ATOM 1830 N N . LYS A 1 228 ? 12.954 -9.012 -14.824 1.00 79.94 228 LYS A N 1
ATOM 1831 C CA . LYS A 1 228 ? 13.412 -10.340 -14.396 1.00 79.94 228 LYS A CA 1
ATOM 1832 C C . LYS A 1 228 ? 14.452 -10.207 -13.284 1.00 79.94 228 LYS A C 1
ATOM 1834 O O . LYS A 1 228 ? 14.994 -9.128 -13.061 1.00 79.94 228 LYS A O 1
ATOM 1839 N N . ASN A 1 229 ? 14.746 -11.318 -12.615 1.00 74.00 229 ASN A N 1
ATOM 1840 C CA . ASN A 1 229 ? 15.716 -11.350 -11.525 1.00 74.00 229 ASN A CA 1
ATOM 1841 C C . ASN A 1 229 ? 17.101 -10.802 -11.941 1.00 74.00 229 ASN A C 1
ATOM 1843 O O . ASN A 1 229 ? 17.795 -11.431 -12.744 1.00 74.00 229 ASN A O 1
ATOM 1847 N N . GLU A 1 230 ? 17.517 -9.665 -11.375 1.00 60.84 230 GLU A N 1
ATOM 1848 C CA . GLU A 1 230 ? 18.815 -9.033 -11.669 1.00 60.84 230 GLU A CA 1
ATOM 1849 C C . GLU A 1 230 ? 19.990 -9.706 -10.940 1.00 60.84 230 GLU A C 1
ATOM 1851 O O . GLU A 1 230 ? 21.144 -9.545 -11.330 1.00 60.84 230 GLU A O 1
ATOM 1856 N N . LEU A 1 231 ? 19.723 -10.533 -9.920 1.00 47.81 231 LEU A N 1
ATOM 1857 C CA . LEU A 1 231 ? 20.757 -11.192 -9.107 1.00 47.81 231 LEU A CA 1
ATOM 1858 C C . LEU A 1 231 ? 21.401 -12.422 -9.773 1.00 47.81 231 LEU A C 1
ATOM 1860 O O . LEU A 1 231 ? 22.251 -13.065 -9.163 1.00 47.81 231 LEU A O 1
ATOM 1864 N N . MET A 1 232 ? 21.016 -12.757 -11.007 1.00 36.09 232 MET A N 1
ATOM 1865 C CA . MET A 1 232 ? 21.605 -13.857 -11.790 1.00 36.09 232 MET A CA 1
ATOM 1866 C C . MET A 1 232 ? 22.300 -13.383 -13.075 1.00 36.09 232 MET A C 1
ATOM 1868 O O . MET A 1 232 ? 22.715 -14.210 -13.886 1.00 36.09 232 MET A O 1
ATOM 1872 N N . ALA A 1 233 ? 22.411 -12.070 -13.281 1.00 33.69 233 ALA A N 1
ATOM 1873 C CA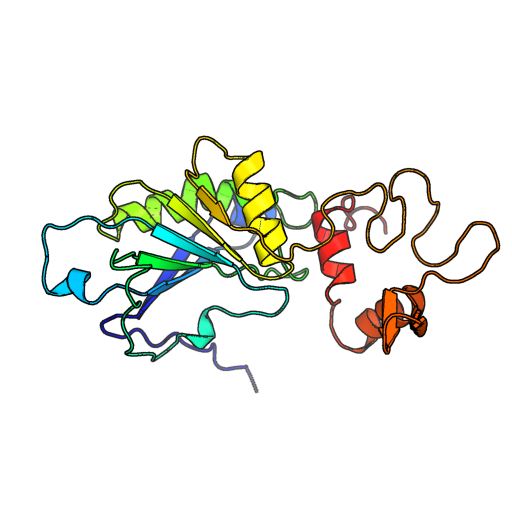 . ALA A 1 233 ? 22.939 -11.489 -14.509 1.00 33.69 233 ALA A CA 1
ATOM 1874 C C . ALA A 1 233 ? 24.303 -10.804 -14.332 1.00 33.69 233 ALA A C 1
ATOM 1876 O O . ALA A 1 233 ? 24.585 -9.888 -15.088 1.00 33.69 233 ALA A O 1
ATOM 1877 N N . HIS A 1 234 ? 25.152 -11.239 -13.391 1.00 30.52 234 HIS A N 1
ATOM 1878 C CA . HIS A 1 234 ? 26.588 -10.916 -13.357 1.00 30.52 234 HIS A CA 1
ATOM 1879 C C . HIS A 1 234 ? 27.396 -12.039 -12.704 1.00 30.52 234 HIS A C 1
ATOM 1881 O O . HIS A 1 234 ? 26.985 -12.504 -11.617 1.00 30.52 234 HIS A O 1
#

Foldseek 3Di:
DPPDPLDFADDPFKDKDWWFFPQQCVVVVHTDTWIKIKGFAPCVVVPVLDAFAEEEEEEAWPDDRSVCRPPPDHDDADVNGTHTYIYTDQQDPQIGQLCPAAQQNHNSVCRCQPTVVVVVVVVGRHPQAYEYDYDASSLSSQVVSCVVVVVRHDYYDRDHYQDPQCCQRLHHNVVPDPDQAADPVRDGRANDADVVPRGDDTPVRQQVVQVVVDPGGDVSSC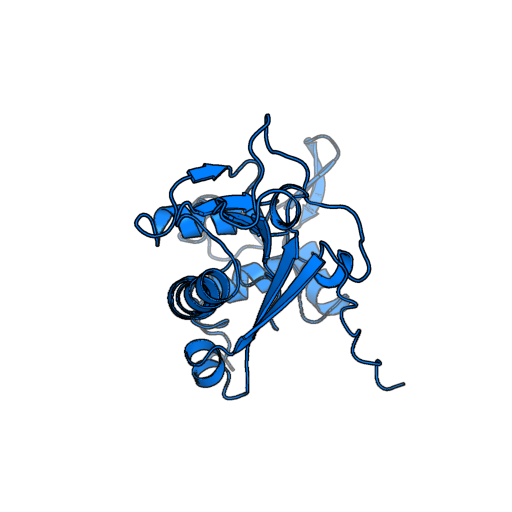CSNVNHDPVVVD

Secondary structure (DSSP, 8-state):
-PPPP------SSEEEEEEE-HHHHHHHTS--EEEEEEE-BTHHHH-TT--EEEEEEE--TT--GGGGTT--PPBPPBTTB--EEEEE--EETTEE-TT-EETTTEEHHHIIIIIIHHHHHHHS-EEEEEEEEESBHHHHHHHHHHHH-TTT-SEEE-SSBSP--GGGBTTB-TTT-S-SSB-TTSPBPEEEEETTTEEEEEHHHHHHHHHHHSS--HHHHHHHHHS--GGG--

pLDDT: mean 89.49, std 13.11, range [30.52, 98.81]

Sequence (234 aa):
MIPTLLHFKETKFVKELKAPSASLSQFHKKPMTVDAAVILPKEYYTEPKRKFPILFTISGYGGDYQRYSGNEIPNPAMNSAPVIKVYLDGNCSLGHSVYANSDNNGPWGDALTTEFIPLLEKNFRTNGARLLTGYSSGDWTVLWLQTQYPKIFDVCWSSAPDPVDFRSFQRVNLYEDKNMFYKTDNSLFFVATIGGFIHWATMKDVYEMEHVVNRGEQMHSFNAVFGKNELMAH